Protein AF-X0X1K4-F1 (afdb_monomer_lite)

Radius of gyration: 27.08 Å; chains: 1; bounding box: 77×63×71 Å

Foldseek 3Di:
DPFDFQFKDKDKDWAAAQDWDWDDPCVGQQKIKIWHWNHTDIKIKMKTWGLDDPQPDDPPFQFLSTKIAIDIDPPPLVGTDKMKMKHFDDPVSCVVSQFDQQFKFKWFQDLVVSYTDTAPWGGDPPRGIIMGIDNDGGMMTIGGHHDDDDPDDPDDDDDDDDDDDDDDDDDDDDDDDDDDDDDDDDDDDDDPPPPWDWDKDKAWDPDDDVDPRDDTDIDIDTPIDDDDPDDDDDDDVVVVVVD

Sequence (243 aa):
LASSARDSLTESVSLVENQTVVINATETADTIVEVTSKSNLDMLISIAEYSENLKNTSPAKTPLDKYVDIMVDNTINDNITKVKVVIYYNKSEVNNANIDESTLKIYYYNETSGNWQSLNSSVNTTAGYVWAELSHFSTYGVFGEQKEDAPAESSSSSGGSFGGGGNVWTIPTKKTQEVEEEVVKEPEIAEEEKQCSYSLSVELPEKVSFVETDTVSGVIKNDGDCDLDKVSLSLHKELTDLV

Secondary structure (DSSP, 8-state):
-----SEEEEEEEEE-BT-EEEEEEHHHHSEEEEEEESS-EEEEEEEEEESS-SSS---SSEEEEEEEEEEE-TT-TTTEEEEEEEEE--HHHHHHTTB-GGG-EEEEEETTTTEEEE--EEEETTTTEEEEEESS--EEEEEEPBPPPPP------------------------------------------------EEEE--S-----TT-----EEEE-SSS--S-------HHHHTT-

Structure (mmCIF, N/CA/C/O backbone):
data_AF-X0X1K4-F1
#
_entry.id   AF-X0X1K4-F1
#
loop_
_atom_site.group_PDB
_atom_site.id
_atom_site.type_symbol
_atom_site.label_atom_id
_atom_site.label_alt_id
_atom_site.label_comp_id
_atom_site.label_asym_id
_atom_site.label_entity_id
_atom_site.label_seq_id
_atom_site.pdbx_PDB_ins_code
_atom_site.Cartn_x
_atom_site.Cartn_y
_atom_site.Cartn_z
_atom_site.occupancy
_atom_site.B_iso_or_equiv
_atom_site.auth_seq_id
_atom_site.auth_comp_id
_atom_site.auth_asym_id
_atom_site.auth_atom_id
_atom_site.pdbx_PDB_model_num
ATOM 1 N N . LEU A 1 1 ? 7.247 10.037 18.320 1.00 40.25 1 LEU A N 1
ATOM 2 C CA . LEU A 1 1 ? 7.676 8.623 18.339 1.00 40.25 1 LEU A CA 1
ATOM 3 C C . LEU A 1 1 ? 7.836 8.242 16.883 1.00 40.25 1 LEU A C 1
ATOM 5 O O . LEU A 1 1 ? 6.891 8.453 16.138 1.00 40.25 1 LEU A O 1
ATOM 9 N N . ALA A 1 2 ? 9.040 7.877 16.447 1.00 39.78 2 ALA A N 1
ATOM 10 C CA . ALA A 1 2 ? 9.246 7.459 15.066 1.00 39.78 2 ALA A CA 1
ATOM 11 C C . ALA A 1 2 ? 8.568 6.096 14.903 1.00 39.78 2 ALA A C 1
ATOM 13 O O . ALA A 1 2 ? 9.011 5.126 15.515 1.00 39.78 2 ALA A O 1
ATOM 14 N N . SER A 1 3 ? 7.454 6.060 14.178 1.00 49.50 3 SER A N 1
ATOM 15 C CA . SER A 1 3 ? 6.813 4.810 13.786 1.00 49.50 3 SER A CA 1
ATOM 16 C C . SER A 1 3 ? 7.706 4.183 12.714 1.00 49.50 3 SER A C 1
ATOM 18 O O . SER A 1 3 ? 7.970 4.799 11.681 1.00 49.50 3 SER A O 1
ATOM 20 N N . SER A 1 4 ? 8.304 3.036 13.026 1.00 59.44 4 SER A N 1
ATOM 21 C CA . SER A 1 4 ? 9.120 2.265 12.088 1.00 59.44 4 SER A CA 1
ATOM 22 C C . SER A 1 4 ? 8.233 1.276 11.344 1.00 59.44 4 SER A C 1
ATOM 24 O O . SER A 1 4 ? 7.259 0.788 11.919 1.00 59.44 4 SER A O 1
ATOM 26 N N . ALA A 1 5 ? 8.587 0.952 10.098 1.00 67.12 5 ALA A N 1
ATOM 27 C CA . ALA A 1 5 ? 7.963 -0.161 9.385 1.00 67.12 5 ALA A CA 1
ATOM 28 C C . ALA A 1 5 ? 8.016 -1.413 10.261 1.00 67.12 5 ALA A C 1
ATOM 30 O O . ALA A 1 5 ? 9.011 -1.635 10.961 1.00 67.12 5 ALA A O 1
ATOM 31 N N . ARG A 1 6 ? 6.933 -2.192 10.263 1.00 66.44 6 ARG A N 1
ATOM 32 C CA . ARG A 1 6 ? 6.900 -3.468 10.984 1.00 66.44 6 ARG A CA 1
ATOM 33 C C . ARG A 1 6 ? 7.857 -4.441 10.325 1.00 66.44 6 ARG A C 1
ATOM 35 O O . ARG A 1 6 ? 8.635 -5.081 11.026 1.00 66.44 6 ARG A O 1
ATOM 42 N N . ASP A 1 7 ? 7.818 -4.465 9.000 1.00 78.88 7 ASP A N 1
ATOM 43 C CA . ASP A 1 7 ? 8.724 -5.201 8.135 1.00 78.88 7 ASP A CA 1
ATOM 44 C C . ASP A 1 7 ? 8.622 -4.631 6.699 1.00 78.88 7 ASP A C 1
ATOM 46 O O . ASP A 1 7 ? 7.739 -3.817 6.391 1.00 78.88 7 ASP A O 1
ATOM 50 N N . SER A 1 8 ? 9.567 -4.986 5.830 1.00 88.38 8 SER A N 1
ATOM 51 C CA . SER A 1 8 ? 9.615 -4.512 4.448 1.00 88.38 8 SER A CA 1
ATOM 52 C C . SER A 1 8 ? 10.314 -5.494 3.512 1.00 88.38 8 SER A C 1
ATOM 54 O O . SER A 1 8 ? 11.350 -6.058 3.852 1.00 88.38 8 SER A O 1
ATOM 56 N N . LEU A 1 9 ? 9.799 -5.629 2.291 1.00 90.81 9 LEU A N 1
ATOM 57 C CA . LEU A 1 9 ? 10.478 -6.277 1.170 1.00 90.81 9 LEU A CA 1
ATOM 58 C C . LEU A 1 9 ? 11.136 -5.212 0.289 1.00 90.81 9 LEU A C 1
ATOM 60 O O . LEU A 1 9 ? 10.517 -4.195 -0.010 1.00 90.81 9 LEU A O 1
ATOM 64 N N . THR A 1 10 ? 12.361 -5.449 -0.176 1.00 92.50 10 THR A N 1
ATOM 65 C CA . THR A 1 10 ? 12.964 -4.678 -1.274 1.00 92.50 10 THR A CA 1
ATOM 66 C C . THR A 1 10 ? 13.647 -5.631 -2.244 1.00 92.50 10 THR A C 1
ATOM 68 O O . THR A 1 10 ? 14.478 -6.436 -1.829 1.00 92.50 10 THR A O 1
ATOM 71 N N . GLU A 1 11 ? 13.287 -5.563 -3.524 1.00 88.62 11 GLU A N 1
ATOM 72 C CA . GLU A 1 11 ? 13.734 -6.527 -4.532 1.00 88.62 11 GLU A CA 1
ATOM 73 C C . GLU A 1 11 ? 13.900 -5.874 -5.911 1.00 88.62 11 GLU A C 1
ATOM 75 O O . GLU A 1 11 ? 13.130 -4.990 -6.298 1.00 88.62 11 GLU A O 1
ATOM 80 N N . SER A 1 12 ? 14.908 -6.327 -6.661 1.00 91.31 12 SER A N 1
ATOM 81 C CA . SER A 1 12 ? 15.068 -6.000 -8.079 1.00 91.31 12 SER A CA 1
ATOM 82 C C . SER A 1 12 ? 14.252 -6.970 -8.928 1.00 91.31 12 SER A C 1
ATOM 84 O O . SER A 1 12 ? 14.467 -8.179 -8.877 1.00 91.31 12 SER A O 1
ATOM 86 N N . VAL A 1 13 ? 13.350 -6.439 -9.746 1.00 91.94 13 VAL A N 1
ATOM 87 C CA . VAL A 1 13 ? 12.381 -7.210 -10.524 1.00 91.94 13 VAL A CA 1
ATOM 88 C C . VAL A 1 13 ? 12.551 -6.916 -12.008 1.00 91.94 13 VAL A C 1
ATOM 90 O O . VAL A 1 13 ? 12.425 -5.773 -12.443 1.00 91.94 13 VAL A O 1
ATOM 93 N N . SER A 1 14 ? 12.780 -7.962 -12.799 1.00 92.50 14 SER A N 1
ATOM 94 C CA . SER A 1 14 ? 12.798 -7.872 -14.260 1.00 92.50 14 SER A CA 1
ATOM 95 C C . SER A 1 14 ? 11.388 -8.022 -14.820 1.00 92.50 14 SER A C 1
ATOM 97 O O . SER A 1 14 ? 10.784 -9.095 -14.752 1.00 92.50 14 SER A O 1
ATOM 99 N N . LEU A 1 15 ? 10.860 -6.951 -15.406 1.00 92.38 15 LEU A N 1
ATOM 100 C CA . LEU A 1 15 ? 9.588 -6.965 -16.113 1.00 92.38 15 LEU A CA 1
ATOM 101 C C . LEU A 1 15 ? 9.797 -7.344 -17.576 1.00 92.38 15 LEU A C 1
ATOM 103 O O . LEU A 1 15 ? 10.687 -6.833 -18.260 1.00 92.38 15 LEU A O 1
ATOM 107 N N . VAL A 1 16 ? 8.914 -8.206 -18.070 1.00 93.69 16 VAL A N 1
ATOM 108 C CA . VAL A 1 16 ? 8.835 -8.566 -19.484 1.00 93.69 16 VAL A CA 1
ATOM 109 C C . VAL A 1 16 ? 7.584 -7.931 -20.078 1.00 93.69 16 VAL A C 1
ATOM 111 O O . VAL A 1 16 ? 6.507 -7.982 -19.484 1.00 93.69 16 VAL A O 1
ATOM 114 N N . GLU A 1 17 ? 7.728 -7.344 -21.262 1.00 94.56 17 GLU A N 1
ATOM 115 C CA . GLU A 1 17 ? 6.660 -6.670 -21.991 1.00 94.56 17 GLU A CA 1
ATOM 116 C C . GLU A 1 17 ? 5.383 -7.523 -22.053 1.00 94.56 17 GLU A C 1
ATOM 118 O O . GLU A 1 17 ? 5.402 -8.686 -22.467 1.00 94.56 17 GLU A O 1
ATOM 123 N N . ASN A 1 18 ? 4.258 -6.909 -21.676 1.00 93.56 18 ASN A N 1
ATOM 124 C CA . ASN A 1 18 ? 2.920 -7.500 -21.660 1.00 93.56 18 ASN A CA 1
ATOM 125 C C . ASN A 1 18 ? 2.788 -8.775 -20.806 1.00 93.56 18 ASN A C 1
ATOM 127 O O . ASN A 1 18 ? 1.800 -9.501 -20.943 1.00 93.56 18 ASN A O 1
ATOM 131 N N . GLN A 1 19 ? 3.744 -9.046 -19.913 1.00 95.00 19 GLN A N 1
ATOM 132 C CA . GLN A 1 19 ? 3.642 -10.103 -18.912 1.00 95.00 19 GLN A CA 1
ATOM 133 C C . GLN A 1 19 ? 3.370 -9.509 -17.536 1.00 95.00 19 GLN A C 1
ATOM 135 O O . GLN A 1 19 ? 3.897 -8.458 -17.172 1.00 95.00 19 GLN A O 1
ATOM 140 N N . THR A 1 20 ? 2.530 -10.200 -16.770 1.00 96.25 20 THR A N 1
ATOM 141 C CA . THR A 1 20 ? 2.281 -9.862 -15.372 1.00 96.25 20 THR A CA 1
ATOM 142 C C . THR A 1 20 ? 3.315 -10.557 -14.501 1.00 96.25 20 THR A C 1
ATOM 144 O O . THR A 1 20 ? 3.409 -11.785 -14.506 1.00 96.25 20 THR A O 1
ATOM 147 N N . VAL A 1 21 ? 4.064 -9.768 -13.741 1.00 96.38 21 VAL A N 1
ATOM 148 C CA . VAL A 1 21 ? 4.979 -10.246 -12.705 1.00 96.38 21 VAL A CA 1
ATOM 149 C C . VAL A 1 21 ? 4.305 -10.089 -11.347 1.00 96.38 21 VAL A C 1
ATOM 151 O O . VAL A 1 21 ? 3.645 -9.082 -11.088 1.00 96.38 21 VAL A O 1
ATOM 154 N N . VAL A 1 22 ? 4.451 -11.103 -10.495 1.00 97.81 22 VAL A N 1
ATOM 155 C CA . VAL A 1 22 ? 3.904 -11.128 -9.136 1.00 97.81 22 VAL A CA 1
ATOM 156 C C . VAL A 1 22 ? 5.044 -10.898 -8.154 1.00 97.81 22 VAL A C 1
ATOM 158 O O . VAL A 1 22 ? 5.928 -11.743 -8.040 1.00 97.81 22 VAL A O 1
ATOM 161 N N . ILE A 1 23 ? 4.998 -9.781 -7.435 1.00 96.94 23 ILE A N 1
ATOM 162 C CA . ILE A 1 23 ? 5.854 -9.514 -6.282 1.00 96.94 23 ILE A CA 1
ATOM 163 C C . ILE A 1 23 ? 5.095 -9.956 -5.036 1.00 96.94 23 ILE A C 1
ATOM 165 O O . ILE A 1 23 ? 4.042 -9.400 -4.708 1.00 96.94 23 ILE A O 1
ATOM 169 N N . ASN A 1 24 ? 5.606 -10.987 -4.367 1.00 97.44 24 ASN A N 1
ATOM 170 C CA . ASN A 1 24 ? 4.974 -11.555 -3.187 1.00 97.44 24 ASN A CA 1
ATOM 171 C C . ASN A 1 24 ? 5.659 -11.057 -1.906 1.00 97.44 24 ASN A C 1
ATOM 173 O O . ASN A 1 24 ? 6.729 -11.541 -1.551 1.00 97.44 24 ASN A O 1
ATOM 177 N N . ALA A 1 25 ? 5.009 -10.129 -1.206 1.00 96.25 25 ALA A N 1
ATOM 178 C CA . ALA A 1 25 ? 5.430 -9.600 0.087 1.00 96.25 25 ALA A CA 1
ATOM 179 C C . ALA A 1 25 ? 4.485 -10.057 1.216 1.00 96.25 25 ALA A C 1
ATOM 181 O O . ALA A 1 25 ? 4.268 -9.322 2.175 1.00 96.25 25 ALA A O 1
ATOM 182 N N . THR A 1 26 ? 3.866 -11.242 1.118 1.00 95.75 26 THR A N 1
ATOM 183 C CA . THR A 1 26 ? 2.922 -11.708 2.152 1.00 95.75 26 THR A CA 1
ATOM 184 C C . THR A 1 26 ? 3.585 -11.979 3.493 1.00 95.75 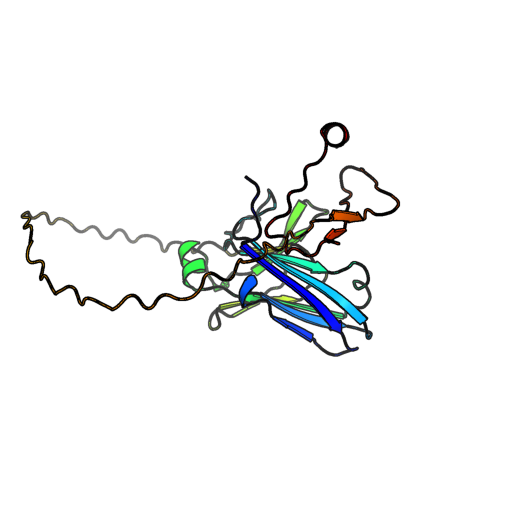26 THR A C 1
ATOM 186 O O . THR A 1 26 ? 2.941 -11.801 4.514 1.00 95.75 26 THR A O 1
ATOM 189 N N . GLU A 1 27 ? 4.854 -12.389 3.504 1.00 92.06 27 GLU A N 1
ATOM 190 C CA . GLU A 1 27 ? 5.576 -12.693 4.748 1.00 92.06 27 GLU A CA 1
ATOM 191 C C . GLU A 1 27 ? 5.994 -11.428 5.517 1.00 92.06 27 GLU A C 1
ATOM 193 O O . GLU A 1 27 ? 6.134 -11.484 6.733 1.00 92.06 27 GLU A O 1
ATOM 198 N N . THR A 1 28 ? 6.180 -10.298 4.822 1.00 89.19 28 THR A N 1
ATOM 199 C CA . THR A 1 28 ? 6.682 -9.045 5.414 1.00 89.19 28 THR A CA 1
ATOM 200 C C . THR A 1 28 ? 5.617 -7.948 5.488 1.00 89.19 28 THR A C 1
ATOM 202 O O . THR A 1 28 ? 5.625 -7.130 6.394 1.00 89.19 28 THR A O 1
ATOM 205 N N . ALA A 1 29 ? 4.675 -7.894 4.549 1.00 93.50 29 ALA A N 1
ATOM 206 C CA . ALA A 1 29 ? 3.742 -6.774 4.429 1.00 93.5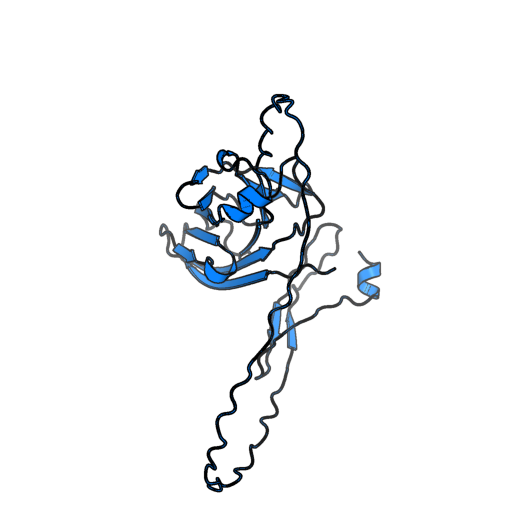0 29 ALA A CA 1
ATOM 207 C C . ALA A 1 29 ? 2.286 -7.195 4.198 1.00 93.50 29 ALA A C 1
ATOM 209 O O . ALA A 1 29 ? 1.472 -6.360 3.798 1.00 93.50 29 ALA A O 1
ATOM 210 N N . ASP A 1 30 ? 1.950 -8.482 4.368 1.00 96.06 30 ASP A N 1
ATOM 211 C CA . ASP A 1 30 ? 0.624 -9.038 4.061 1.00 96.06 30 ASP A CA 1
ATOM 212 C C . ASP A 1 30 ? 0.126 -8.638 2.654 1.00 96.06 30 ASP A C 1
ATOM 214 O O . ASP A 1 30 ? -1.070 -8.460 2.425 1.00 96.06 30 ASP A O 1
ATOM 218 N N . THR A 1 31 ? 1.040 -8.438 1.697 1.00 97.69 31 THR A N 1
ATOM 219 C CA . THR A 1 31 ? 0.723 -7.770 0.428 1.00 97.69 31 THR A CA 1
ATOM 220 C C . THR A 1 31 ? 1.263 -8.527 -0.777 1.00 97.69 31 THR A C 1
ATOM 222 O O . THR A 1 31 ? 2.385 -9.024 -0.777 1.00 97.69 31 THR A O 1
ATOM 225 N N . ILE A 1 32 ? 0.475 -8.568 -1.851 1.00 98.19 32 ILE A N 1
ATOM 226 C CA . ILE A 1 32 ? 0.929 -8.953 -3.191 1.00 98.19 32 ILE A CA 1
ATOM 227 C C . ILE A 1 32 ? 0.760 -7.759 -4.124 1.00 98.19 32 ILE A C 1
ATOM 229 O O . ILE A 1 32 ? -0.284 -7.099 -4.121 1.00 98.19 32 ILE A O 1
ATOM 233 N N . VAL A 1 33 ? 1.766 -7.519 -4.962 1.00 97.75 33 VAL A N 1
ATOM 234 C CA . VAL A 1 33 ? 1.705 -6.534 -6.044 1.00 97.75 33 VAL A CA 1
ATOM 235 C C . VAL A 1 33 ? 1.877 -7.255 -7.376 1.00 97.75 33 VAL A C 1
ATOM 237 O O . VAL A 1 33 ? 2.864 -7.946 -7.606 1.00 97.75 33 VAL A O 1
ATOM 240 N N . GLU A 1 34 ? 0.907 -7.100 -8.268 1.00 97.50 34 GLU A N 1
ATOM 241 C CA . GLU A 1 34 ? 0.959 -7.600 -9.640 1.00 97.50 34 GLU A CA 1
ATOM 242 C C . GLU A 1 34 ? 1.246 -6.422 -10.576 1.00 97.50 34 GLU A C 1
ATOM 244 O O . GLU A 1 34 ? 0.474 -5.462 -10.615 1.00 97.50 34 GLU A O 1
ATOM 249 N N . VAL A 1 35 ? 2.335 -6.486 -11.344 1.00 95.25 35 VAL A N 1
ATOM 250 C CA . VAL A 1 35 ? 2.760 -5.411 -12.256 1.00 95.25 35 VAL A CA 1
ATOM 251 C C . VAL A 1 35 ? 2.812 -5.936 -13.683 1.00 95.25 35 VAL A C 1
ATOM 253 O O . VAL A 1 35 ? 3.334 -7.015 -13.938 1.00 95.25 35 VAL A O 1
ATOM 256 N N . THR A 1 36 ? 2.273 -5.172 -14.633 1.00 94.56 36 THR A N 1
ATOM 257 C CA . THR A 1 36 ? 2.382 -5.457 -16.073 1.00 94.56 36 THR A CA 1
ATOM 258 C C . THR A 1 36 ? 2.985 -4.255 -16.793 1.00 94.56 36 THR A C 1
ATOM 260 O O . THR A 1 36 ? 2.462 -3.142 -16.675 1.00 94.56 36 THR A O 1
ATOM 263 N N . SER A 1 37 ? 4.044 -4.456 -17.580 1.00 92.81 37 SER A N 1
ATOM 264 C CA . SER A 1 37 ? 4.740 -3.389 -18.319 1.00 92.81 37 SER A CA 1
ATOM 265 C C . SER A 1 37 ? 4.434 -3.378 -19.823 1.00 92.81 37 SER A C 1
ATOM 267 O O . SER A 1 37 ? 3.977 -4.362 -20.401 1.00 92.81 37 SER A O 1
ATOM 269 N N . LYS A 1 38 ? 4.707 -2.236 -20.464 1.00 92.12 38 LYS A N 1
ATOM 270 C CA . LYS A 1 38 ? 4.665 -1.999 -21.920 1.00 92.12 38 LYS A CA 1
ATOM 271 C C . LYS A 1 38 ? 5.962 -2.399 -22.622 1.00 92.12 38 LYS A C 1
ATOM 273 O O . LYS A 1 38 ? 6.008 -2.405 -23.843 1.00 92.12 38 LYS A O 1
ATOM 278 N N . SER A 1 39 ? 7.030 -2.624 -21.867 1.00 90.75 39 SER A N 1
ATOM 279 C CA . SER A 1 39 ? 8.386 -2.836 -22.369 1.00 90.75 39 SER A CA 1
ATOM 280 C C . SER A 1 39 ? 9.185 -3.668 -21.366 1.00 90.75 39 SER A C 1
ATOM 282 O O . SER A 1 39 ? 8.800 -3.794 -20.199 1.00 90.75 39 SER A O 1
ATOM 284 N N . ASN A 1 40 ? 10.289 -4.254 -21.825 1.00 91.88 40 ASN A N 1
ATOM 285 C CA . ASN A 1 40 ? 11.224 -4.944 -20.942 1.00 91.88 40 ASN A CA 1
ATOM 286 C C . ASN A 1 40 ? 12.031 -3.912 -20.152 1.00 91.88 40 ASN A C 1
ATOM 288 O O . ASN A 1 40 ? 12.647 -3.033 -20.760 1.00 91.88 40 ASN A O 1
ATOM 292 N N . LEU A 1 41 ? 12.042 -4.028 -18.829 1.00 90.44 41 LEU A N 1
ATOM 293 C CA . LEU A 1 41 ? 12.810 -3.156 -17.945 1.00 90.44 41 LEU A CA 1
ATOM 294 C C . LEU A 1 41 ? 13.047 -3.841 -16.603 1.00 90.44 41 LEU A C 1
ATOM 296 O O . LEU A 1 41 ? 12.246 -4.674 -16.188 1.00 90.44 41 LEU A O 1
ATOM 300 N N . ASP A 1 42 ? 14.112 -3.446 -15.924 1.00 90.06 42 ASP A N 1
ATOM 301 C CA . ASP A 1 42 ? 14.345 -3.815 -14.533 1.00 90.06 42 ASP A CA 1
ATOM 302 C C . ASP A 1 42 ? 13.873 -2.670 -13.638 1.00 90.06 42 ASP A C 1
ATOM 304 O O . ASP A 1 42 ? 14.092 -1.503 -13.963 1.00 90.06 42 ASP A O 1
ATOM 308 N N . MET A 1 43 ? 13.215 -3.007 -12.532 1.00 87.88 43 MET A N 1
ATOM 309 C CA . MET A 1 43 ? 12.765 -2.050 -11.523 1.00 87.88 43 MET A CA 1
ATOM 310 C C . MET A 1 43 ? 13.239 -2.469 -10.139 1.00 87.88 43 MET A C 1
ATOM 312 O O . MET A 1 43 ? 13.353 -3.660 -9.854 1.00 87.88 43 MET A O 1
ATOM 316 N N . LEU A 1 44 ? 13.460 -1.497 -9.263 1.00 89.75 44 LEU A N 1
ATOM 317 C CA . LEU A 1 44 ? 13.637 -1.739 -7.836 1.00 89.75 44 LEU A CA 1
ATOM 318 C C . LEU A 1 44 ? 12.335 -1.370 -7.129 1.00 89.75 44 LEU A C 1
ATOM 320 O O . LEU A 1 44 ? 11.899 -0.221 -7.197 1.00 89.75 44 LEU A O 1
ATOM 324 N N . ILE A 1 45 ? 11.714 -2.339 -6.458 1.00 91.88 45 ILE A N 1
ATOM 325 C CA . ILE A 1 45 ? 10.478 -2.136 -5.698 1.00 91.88 45 ILE A CA 1
ATOM 326 C C . ILE A 1 45 ? 10.734 -2.316 -4.208 1.00 91.88 45 ILE A C 1
ATOM 328 O O . ILE A 1 45 ? 11.444 -3.234 -3.803 1.00 91.88 45 ILE A O 1
ATOM 332 N N . SER A 1 46 ? 10.125 -1.452 -3.400 1.00 93.94 46 SER A N 1
ATOM 333 C CA . SER A 1 46 ? 10.070 -1.564 -1.947 1.00 93.94 46 SER A CA 1
ATOM 334 C C . SER A 1 46 ? 8.613 -1.587 -1.489 1.00 93.94 46 SER A C 1
ATOM 336 O O . SER A 1 46 ? 7.805 -0.781 -1.953 1.00 93.94 46 SER A O 1
ATOM 338 N N . ILE A 1 47 ? 8.270 -2.532 -0.617 1.00 95.19 47 ILE A N 1
ATOM 339 C CA . ILE A 1 47 ? 6.935 -2.704 -0.036 1.00 95.19 47 ILE A CA 1
ATOM 340 C C . ILE A 1 47 ? 7.105 -2.785 1.478 1.00 95.19 47 ILE A C 1
ATOM 342 O O . ILE A 1 47 ? 7.748 -3.714 1.962 1.00 95.19 47 ILE A O 1
ATOM 346 N N . ALA A 1 48 ? 6.531 -1.842 2.220 1.00 93.56 48 ALA A N 1
ATOM 347 C CA . ALA A 1 48 ? 6.640 -1.774 3.677 1.00 93.56 48 ALA A CA 1
ATOM 348 C C . ALA A 1 48 ? 5.261 -1.682 4.338 1.00 93.56 48 ALA A C 1
ATOM 350 O O . ALA A 1 48 ? 4.416 -0.919 3.874 1.00 93.56 48 ALA A O 1
ATOM 351 N N . GLU A 1 49 ? 5.038 -2.422 5.427 1.00 92.62 49 GLU A N 1
ATOM 352 C CA . GLU A 1 49 ? 3.789 -2.375 6.204 1.00 92.62 49 GLU A CA 1
ATOM 353 C C . GLU A 1 49 ? 3.967 -1.629 7.530 1.00 92.62 49 GLU A C 1
ATOM 355 O O . GLU A 1 49 ? 5.005 -1.693 8.196 1.00 92.62 49 GLU A O 1
ATOM 360 N N . TYR A 1 50 ? 2.917 -0.911 7.920 1.00 91.19 50 TYR A N 1
ATOM 361 C CA . TYR A 1 50 ? 2.823 -0.160 9.161 1.00 91.19 50 TYR A CA 1
ATOM 362 C C . TYR A 1 50 ? 1.466 -0.434 9.812 1.00 91.19 50 TYR A C 1
ATOM 364 O O . TYR A 1 50 ? 0.429 -0.408 9.145 1.00 91.19 50 TYR A O 1
ATOM 372 N N . SER A 1 51 ? 1.466 -0.619 11.134 1.00 87.94 51 SER A N 1
ATOM 373 C CA . SER A 1 51 ? 0.234 -0.721 11.936 1.00 87.94 51 SER A CA 1
ATOM 374 C C . SER A 1 51 ? -0.328 0.633 12.357 1.00 87.94 51 SER A C 1
ATOM 376 O O . SER A 1 51 ? -1.324 0.709 13.065 1.00 87.94 51 SER A O 1
ATOM 378 N N . GLU A 1 52 ? 0.352 1.718 12.002 1.00 88.50 52 GLU A N 1
ATOM 379 C CA . GLU A 1 52 ? -0.036 3.068 12.373 1.00 88.50 52 GLU A CA 1
ATOM 380 C C . GLU A 1 52 ? -0.085 3.941 11.132 1.00 88.50 52 GLU A C 1
ATOM 382 O O . GLU A 1 52 ? 0.721 3.809 10.207 1.00 88.50 52 GLU A O 1
ATOM 387 N N . ASN A 1 53 ? -1.023 4.880 11.140 1.00 87.00 53 ASN A N 1
ATOM 388 C CA . ASN A 1 53 ? -1.103 5.872 10.094 1.00 87.00 53 ASN A CA 1
ATOM 389 C C . ASN A 1 53 ? 0.063 6.856 10.228 1.00 87.00 53 ASN A C 1
ATOM 391 O O . ASN A 1 53 ? 0.049 7.737 11.088 1.00 87.00 53 ASN A O 1
ATOM 395 N N . LEU A 1 54 ? 1.055 6.736 9.348 1.00 84.25 54 LEU A N 1
ATOM 396 C CA . LEU A 1 54 ? 2.168 7.686 9.279 1.00 84.25 54 LEU A CA 1
ATOM 397 C C . LEU A 1 54 ? 1.732 9.083 8.828 1.00 84.25 54 LEU A C 1
ATOM 399 O O . LEU A 1 54 ? 2.477 10.054 8.968 1.00 84.25 54 LEU A O 1
ATOM 403 N N . LYS A 1 55 ? 0.541 9.186 8.238 1.00 86.44 55 LYS A N 1
ATOM 404 C CA . LYS A 1 55 ? -0.024 10.439 7.766 1.00 86.44 55 LYS A CA 1
ATOM 405 C C . LYS A 1 55 ? -0.935 10.987 8.859 1.00 86.44 55 LYS A C 1
ATOM 407 O O . LYS A 1 55 ? -1.814 10.303 9.373 1.00 86.44 55 LYS A O 1
ATOM 412 N N . ASN A 1 56 ? -0.777 12.266 9.189 1.00 77.44 56 ASN A N 1
ATOM 413 C CA . ASN A 1 56 ? -1.548 12.927 10.252 1.00 77.44 56 ASN A CA 1
ATOM 414 C C . ASN A 1 56 ? -3.020 13.203 9.877 1.00 77.44 56 ASN A C 1
ATOM 416 O O . ASN A 1 56 ? -3.676 14.042 10.493 1.00 77.44 56 ASN A O 1
ATOM 420 N N . THR A 1 57 ? -3.547 12.533 8.852 1.00 83.56 57 THR A N 1
ATOM 421 C CA . THR A 1 57 ? -4.931 12.655 8.398 1.00 83.56 57 THR A CA 1
ATOM 422 C C . THR A 1 57 ? -5.533 11.270 8.216 1.00 83.56 57 THR A C 1
ATOM 424 O O . THR A 1 57 ? -4.844 10.321 7.850 1.00 83.56 57 THR A O 1
ATOM 427 N N . SER A 1 58 ? -6.830 11.141 8.485 1.00 84.38 58 SER A N 1
ATOM 428 C CA . SER A 1 58 ? -7.595 9.904 8.312 1.00 84.38 58 SER A CA 1
ATOM 429 C C . SER A 1 58 ? -8.908 10.238 7.607 1.00 84.38 58 SER A C 1
ATOM 431 O O . SER A 1 58 ? -9.490 11.290 7.895 1.00 84.38 58 SER A O 1
ATOM 433 N N . PRO A 1 59 ? -9.408 9.384 6.698 1.00 86.06 59 PRO A N 1
ATOM 434 C CA . PRO A 1 59 ? -10.759 9.537 6.180 1.00 86.06 59 PRO A CA 1
ATOM 435 C C . PRO A 1 59 ? -11.782 9.391 7.318 1.00 86.06 59 PRO A C 1
ATOM 437 O O . PRO A 1 59 ? -11.485 8.833 8.375 1.00 86.06 59 PRO A O 1
ATOM 440 N N . ALA A 1 60 ? -13.015 9.852 7.085 1.00 89.44 60 ALA A N 1
ATOM 441 C CA . ALA A 1 60 ? -14.159 9.632 7.978 1.00 89.44 60 ALA A CA 1
ATOM 442 C C . ALA A 1 60 ? -14.666 8.174 7.892 1.00 89.44 60 ALA A C 1
ATOM 444 O O . ALA A 1 60 ? -15.816 7.914 7.526 1.00 89.44 60 ALA A O 1
ATOM 445 N N . LYS A 1 61 ? -13.753 7.232 8.139 1.00 93.56 61 LYS A N 1
ATOM 446 C CA . LYS A 1 61 ? -13.907 5.777 8.106 1.00 93.56 61 LYS A CA 1
ATOM 447 C C . LYS A 1 61 ? -13.046 5.170 9.204 1.00 93.56 61 LYS A C 1
ATOM 449 O O . LYS A 1 61 ? -12.077 5.786 9.645 1.00 93.56 61 LYS A O 1
ATOM 454 N N . THR A 1 62 ? -13.393 3.963 9.617 1.00 95.19 62 THR A N 1
ATOM 455 C CA . THR A 1 62 ? -12.655 3.234 10.642 1.00 95.19 62 THR A CA 1
ATOM 456 C C . THR A 1 62 ? -11.438 2.561 9.999 1.00 95.19 62 THR A C 1
ATOM 458 O O . THR A 1 62 ? -11.613 1.827 9.018 1.00 95.19 62 THR A O 1
ATOM 461 N N . PRO A 1 63 ? -10.209 2.824 10.480 1.00 95.50 63 PRO A N 1
ATOM 462 C CA . PRO A 1 63 ? -9.009 2.174 9.966 1.00 95.50 63 PRO A CA 1
ATOM 463 C C . PRO A 1 63 ? -8.952 0.711 10.411 1.00 95.50 63 PRO A C 1
ATOM 465 O O . PRO A 1 63 ? -9.321 0.384 11.536 1.00 95.50 63 PRO A O 1
ATOM 468 N N . LEU A 1 64 ? -8.461 -0.162 9.530 1.00 95.75 64 LEU A N 1
ATOM 469 C CA . LEU A 1 64 ? -8.110 -1.545 9.877 1.00 95.75 64 LEU A CA 1
ATOM 470 C C . LEU A 1 64 ? -6.695 -1.645 10.484 1.00 95.75 64 LEU A C 1
ATOM 472 O O . LEU A 1 64 ? -6.225 -2.743 10.757 1.00 95.75 64 LEU A O 1
ATOM 476 N N . ASP A 1 65 ? -6.008 -0.511 10.649 1.00 94.00 65 ASP A N 1
ATOM 477 C CA . ASP A 1 65 ? -4.611 -0.428 11.087 1.00 94.00 65 ASP A CA 1
ATOM 478 C C . ASP A 1 65 ? -3.652 -1.242 10.199 1.00 94.00 65 ASP A C 1
ATOM 480 O O . ASP A 1 65 ? -2.677 -1.821 10.667 1.00 94.00 65 ASP A O 1
ATOM 484 N N . LYS A 1 66 ? -3.937 -1.267 8.888 1.00 93.75 66 LYS A N 1
ATOM 485 C CA . LYS A 1 66 ? -3.037 -1.774 7.846 1.00 93.75 66 LYS A CA 1
ATOM 486 C C . LYS A 1 66 ? -2.722 -0.676 6.847 1.00 93.75 66 LYS A C 1
ATOM 488 O O . LYS A 1 66 ? -3.599 -0.255 6.083 1.00 93.75 66 LYS A O 1
ATOM 493 N N . TYR A 1 67 ? -1.465 -0.255 6.848 1.00 95.19 67 TYR A N 1
ATOM 494 C CA . TYR A 1 67 ? -0.921 0.733 5.930 1.00 95.19 67 TYR A CA 1
ATOM 495 C C . TYR A 1 67 ? 0.253 0.123 5.181 1.00 95.19 67 TYR A C 1
ATOM 497 O O . TYR A 1 67 ? 1.116 -0.491 5.796 1.00 95.19 67 TYR A O 1
ATOM 505 N N . VAL A 1 68 ? 0.282 0.285 3.863 1.00 95.88 68 VAL A N 1
ATOM 506 C CA . VAL A 1 68 ? 1.305 -0.306 2.999 1.00 95.88 68 VAL A CA 1
ATOM 507 C C . VAL A 1 68 ? 1.896 0.785 2.133 1.00 95.88 68 VAL A C 1
ATOM 509 O O . VAL A 1 68 ? 1.174 1.415 1.366 1.00 95.88 68 VAL A O 1
ATOM 512 N N . ASP A 1 69 ? 3.195 1.007 2.239 1.00 94.81 69 ASP A N 1
ATOM 513 C CA . ASP A 1 69 ? 3.913 1.916 1.362 1.00 94.81 69 ASP A CA 1
ATOM 514 C C . ASP A 1 69 ? 4.552 1.128 0.227 1.00 94.81 69 ASP A C 1
ATOM 516 O O . ASP A 1 69 ? 5.267 0.154 0.466 1.00 94.81 69 ASP A O 1
ATOM 520 N N . ILE A 1 70 ? 4.245 1.518 -1.009 1.00 94.25 70 ILE A N 1
ATOM 521 C CA . ILE A 1 70 ? 4.805 0.892 -2.203 1.00 94.25 70 ILE A CA 1
ATOM 522 C C . ILE A 1 70 ? 5.615 1.954 -2.923 1.00 94.25 70 ILE A C 1
ATOM 524 O O . ILE A 1 70 ? 5.062 2.919 -3.452 1.00 94.25 70 ILE A O 1
ATOM 528 N N . MET A 1 71 ? 6.925 1.754 -2.963 1.00 91.00 71 MET A N 1
ATOM 529 C CA . MET A 1 71 ? 7.858 2.628 -3.654 1.00 91.00 71 MET A CA 1
ATOM 530 C C . MET A 1 71 ? 8.512 1.888 -4.808 1.00 91.00 71 MET A C 1
ATOM 532 O O . MET A 1 71 ? 8.850 0.711 -4.707 1.00 91.00 71 MET A O 1
ATOM 536 N N . VAL A 1 72 ? 8.716 2.606 -5.902 1.00 89.44 72 VAL A N 1
ATOM 537 C CA . VAL A 1 72 ? 9.440 2.113 -7.069 1.00 89.44 72 VAL A CA 1
ATOM 538 C C . VAL A 1 72 ? 10.433 3.165 -7.520 1.00 89.44 72 VAL A C 1
ATOM 540 O O . VAL A 1 72 ? 10.217 4.360 -7.297 1.00 89.44 72 VAL A O 1
ATOM 543 N N . ASP A 1 73 ? 11.507 2.743 -8.174 1.00 83.06 73 ASP A N 1
ATOM 544 C CA . ASP A 1 73 ? 12.432 3.686 -8.779 1.00 83.06 73 ASP A CA 1
ATOM 545 C C . ASP A 1 73 ? 11.752 4.486 -9.910 1.00 83.06 73 ASP A C 1
ATOM 547 O O . ASP A 1 73 ? 10.908 4.002 -10.664 1.00 83.06 73 ASP A O 1
ATOM 551 N N . ASN A 1 74 ? 12.104 5.765 -10.017 1.00 66.81 74 ASN A N 1
ATOM 552 C CA . ASN A 1 74 ? 11.364 6.790 -10.762 1.00 66.81 74 ASN A CA 1
ATOM 553 C C . ASN A 1 74 ? 11.332 6.546 -12.286 1.00 66.81 74 ASN A C 1
ATOM 555 O O . ASN A 1 74 ? 10.690 7.297 -13.023 1.00 66.81 74 ASN A O 1
ATOM 559 N N . THR A 1 75 ? 12.058 5.541 -12.779 1.00 63.47 75 THR A N 1
ATOM 560 C CA . THR A 1 75 ? 12.305 5.311 -14.205 1.00 63.47 75 THR A CA 1
ATOM 561 C C . THR A 1 75 ? 11.139 4.633 -14.937 1.00 63.47 75 THR A C 1
ATOM 563 O O . THR A 1 75 ? 11.169 4.511 -16.165 1.00 63.47 75 THR A O 1
ATOM 566 N N . ILE A 1 76 ? 10.080 4.228 -14.223 1.00 69.19 76 ILE A N 1
ATOM 567 C CA . ILE A 1 76 ? 9.113 3.249 -14.749 1.00 69.19 76 ILE A CA 1
ATOM 568 C C . ILE A 1 76 ? 7.666 3.737 -14.899 1.00 69.19 76 ILE A C 1
ATOM 570 O O . ILE A 1 76 ? 6.863 3.028 -15.509 1.00 69.19 76 ILE A O 1
ATOM 574 N N . ASN A 1 77 ? 7.318 4.935 -14.413 1.00 67.75 77 ASN A N 1
ATOM 575 C CA . ASN A 1 77 ? 5.918 5.395 -14.355 1.00 67.75 77 ASN A CA 1
ATOM 576 C C . ASN A 1 77 ? 5.209 5.403 -15.726 1.00 67.75 77 ASN A C 1
ATOM 578 O O . ASN A 1 77 ? 4.025 5.082 -15.805 1.00 67.75 77 ASN A O 1
ATOM 582 N N . ASP A 1 78 ? 5.929 5.666 -16.821 1.00 78.25 78 ASP A N 1
ATOM 583 C CA . ASP A 1 78 ? 5.347 5.660 -18.173 1.00 78.25 78 ASP A CA 1
ATOM 584 C C . ASP A 1 78 ? 5.319 4.268 -18.832 1.00 78.25 78 ASP A C 1
ATOM 586 O O . ASP A 1 78 ? 4.533 4.019 -19.760 1.00 78.25 78 ASP A O 1
ATOM 590 N N . ASN A 1 79 ? 6.147 3.340 -18.345 1.00 84.31 79 ASN A N 1
ATOM 591 C CA . ASN A 1 79 ? 6.294 1.992 -18.894 1.00 84.31 79 ASN A CA 1
ATOM 592 C C . ASN A 1 79 ? 5.333 0.979 -18.270 1.00 84.31 79 ASN A C 1
ATOM 594 O O . ASN A 1 79 ? 5.186 -0.121 -18.797 1.00 84.31 79 ASN A O 1
ATOM 598 N N . ILE A 1 80 ? 4.644 1.323 -17.187 1.00 89.06 80 ILE A N 1
ATOM 599 C CA . ILE A 1 80 ? 3.680 0.431 -16.544 1.00 89.06 80 ILE A CA 1
ATOM 600 C C . ILE A 1 80 ? 2.305 0.566 -17.213 1.00 89.06 80 ILE A C 1
ATOM 602 O O . ILE A 1 80 ? 1.853 1.655 -17.574 1.00 89.06 80 ILE A O 1
ATOM 606 N N . THR A 1 81 ? 1.644 -0.570 -17.449 1.00 90.62 81 THR A N 1
ATOM 607 C CA . THR A 1 81 ? 0.276 -0.625 -17.999 1.00 90.62 81 THR A CA 1
ATOM 608 C C . THR A 1 81 ? -0.772 -0.790 -16.918 1.00 90.62 81 THR A C 1
ATOM 610 O O . THR A 1 81 ? -1.818 -0.147 -16.976 1.00 90.62 81 THR A O 1
ATOM 613 N N . LYS A 1 82 ? -0.516 -1.702 -15.981 1.00 93.56 82 LYS A N 1
ATOM 614 C CA . LYS A 1 82 ? -1.452 -2.122 -14.950 1.00 93.56 82 LYS A CA 1
ATOM 615 C C . LYS A 1 82 ? -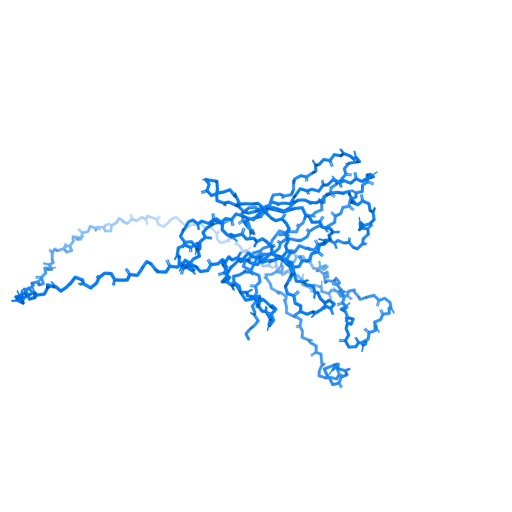0.676 -2.492 -13.708 1.00 93.56 82 LYS A C 1
ATOM 617 O O . LYS A 1 82 ? 0.338 -3.186 -13.791 1.00 93.56 82 LYS A O 1
ATOM 622 N N . VAL A 1 83 ? -1.214 -2.065 -12.580 1.00 95.75 83 VAL A N 1
ATOM 623 C CA . VAL A 1 83 ? -0.771 -2.489 -11.264 1.00 95.75 83 VAL A CA 1
ATOM 624 C C . VAL A 1 83 ? -2.005 -2.913 -10.498 1.00 95.75 83 VAL A C 1
ATOM 626 O O . VAL A 1 83 ? -3.023 -2.221 -10.529 1.00 95.75 83 VAL A O 1
ATOM 629 N N . LYS A 1 84 ? -1.923 -4.044 -9.814 1.00 97.94 84 LYS A N 1
ATOM 630 C CA . LYS A 1 84 ? -2.943 -4.493 -8.875 1.00 97.94 84 LYS A CA 1
ATOM 631 C C . LYS A 1 84 ? -2.274 -4.776 -7.545 1.00 97.94 84 LYS A C 1
ATOM 633 O O . LYS A 1 84 ? -1.255 -5.454 -7.497 1.00 97.94 84 LYS A O 1
ATOM 638 N N . VAL A 1 85 ? -2.868 -4.261 -6.479 1.00 98.44 85 VAL A N 1
ATOM 639 C CA . VAL A 1 85 ? -2.446 -4.545 -5.109 1.00 98.44 85 VAL A CA 1
ATOM 640 C C . VAL A 1 85 ? -3.486 -5.428 -4.441 1.00 98.44 85 VAL A C 1
ATOM 642 O O . VAL A 1 85 ? -4.689 -5.236 -4.635 1.00 98.44 85 VAL A O 1
ATOM 645 N N . VAL A 1 86 ? -3.018 -6.398 -3.666 1.00 98.62 86 VAL A N 1
ATOM 646 C CA . VAL A 1 86 ? -3.824 -7.261 -2.805 1.00 98.62 86 VAL A CA 1
ATOM 647 C C . VAL A 1 86 ? -3.266 -7.132 -1.397 1.00 98.62 86 VAL A C 1
ATOM 649 O O . VAL A 1 86 ? -2.092 -7.419 -1.198 1.00 98.62 86 VAL A O 1
ATOM 652 N N . ILE A 1 87 ? -4.093 -6.709 -0.444 1.00 98.38 87 ILE A N 1
ATOM 653 C CA . ILE A 1 87 ? -3.727 -6.565 0.969 1.00 98.38 87 ILE A CA 1
ATOM 654 C C . ILE A 1 87 ? -4.549 -7.577 1.764 1.00 98.38 87 ILE A C 1
ATOM 656 O O . ILE A 1 87 ? -5.785 -7.525 1.763 1.00 98.38 87 ILE A O 1
ATOM 660 N N . TYR A 1 88 ? -3.860 -8.514 2.402 1.00 98.31 88 TYR A N 1
ATOM 661 C CA . TYR A 1 88 ? -4.450 -9.555 3.228 1.00 98.31 88 TYR A CA 1
ATOM 662 C C . TYR A 1 88 ? -4.788 -9.025 4.618 1.00 98.31 88 TYR A C 1
ATOM 664 O O . TYR A 1 88 ? -4.168 -8.096 5.134 1.00 98.31 88 TYR A O 1
ATOM 672 N N . TYR A 1 89 ? -5.818 -9.613 5.213 1.00 97.31 89 TYR A N 1
ATOM 673 C CA . TYR A 1 89 ? -6.248 -9.326 6.569 1.00 97.31 89 TYR A CA 1
ATOM 674 C C . TYR A 1 89 ? -6.906 -10.553 7.198 1.00 97.31 89 TYR A C 1
ATOM 676 O O . TYR A 1 89 ? -7.453 -11.436 6.531 1.00 97.31 89 TYR A O 1
ATOM 684 N N . ASN A 1 90 ? -6.939 -10.557 8.522 1.00 96.81 90 ASN A N 1
ATOM 685 C CA . ASN A 1 90 ? -7.510 -11.622 9.321 1.00 96.81 90 ASN A CA 1
ATOM 686 C C . ASN A 1 90 ? -8.828 -11.166 9.952 1.00 96.81 90 ASN A C 1
ATOM 688 O O . ASN A 1 90 ? -9.006 -10.014 10.348 1.00 96.81 90 ASN A O 1
ATOM 692 N N . LYS A 1 91 ? -9.765 -12.102 10.143 1.00 96.06 91 LYS A N 1
ATOM 693 C CA . LYS A 1 91 ? -11.078 -11.800 10.748 1.00 96.06 91 LYS A CA 1
ATOM 694 C C . LYS A 1 91 ? -10.978 -11.193 12.148 1.00 96.06 91 LYS A C 1
ATOM 696 O O . LYS A 1 91 ? -11.861 -10.442 12.554 1.00 96.06 91 LYS A O 1
ATOM 701 N N . SER A 1 92 ? -9.928 -11.524 12.898 1.00 96.75 92 SER A N 1
ATOM 702 C CA . SER A 1 92 ? -9.667 -10.928 14.209 1.00 96.75 92 SER A CA 1
ATOM 703 C C . SER A 1 92 ? -9.388 -9.431 14.116 1.00 96.75 92 SER A C 1
ATOM 705 O O . SER A 1 92 ? -9.906 -8.694 14.942 1.00 96.75 92 SER A O 1
ATOM 707 N N . GLU A 1 93 ? -8.637 -8.973 13.111 1.00 96.12 93 GLU A N 1
ATOM 708 C CA . GLU A 1 93 ? -8.316 -7.550 12.919 1.00 96.12 93 GLU A CA 1
ATOM 709 C C . GLU A 1 93 ? -9.598 -6.755 12.653 1.00 96.12 93 GLU A C 1
ATOM 711 O O . GLU A 1 93 ? -9.893 -5.788 13.350 1.00 96.12 93 GLU A O 1
ATOM 716 N N . VAL A 1 94 ? -10.437 -7.254 11.739 1.00 96.69 94 VAL A N 1
ATOM 717 C CA . VAL A 1 94 ? -11.730 -6.640 11.392 1.00 96.69 94 VAL A CA 1
ATOM 718 C C . VAL A 1 94 ? -12.674 -6.578 12.593 1.00 96.69 94 VAL A C 1
ATOM 720 O O . VAL A 1 94 ? -13.337 -5.567 12.827 1.00 96.69 94 VAL A O 1
ATOM 723 N N . ASN A 1 95 ? -12.744 -7.658 13.375 1.00 95.50 95 ASN A N 1
ATOM 724 C CA . ASN A 1 95 ? -13.593 -7.705 14.562 1.00 95.50 95 ASN A CA 1
ATOM 725 C C . ASN A 1 95 ? -13.083 -6.788 15.677 1.00 95.50 95 ASN A C 1
ATOM 727 O O . ASN A 1 95 ? -13.895 -6.114 16.305 1.00 95.50 95 ASN A O 1
ATOM 731 N N . ASN A 1 96 ? -11.769 -6.734 15.900 1.00 95.50 96 ASN A N 1
ATOM 732 C CA . ASN A 1 96 ? -11.160 -5.867 16.909 1.00 95.50 96 ASN A CA 1
ATOM 733 C C . ASN A 1 96 ? -11.348 -4.383 16.569 1.00 95.50 96 ASN A C 1
ATOM 735 O O . ASN A 1 96 ? -11.593 -3.584 17.469 1.00 95.50 96 ASN A O 1
ATOM 739 N N . ALA A 1 97 ? -11.303 -4.031 15.281 1.00 94.62 97 ALA A N 1
ATOM 740 C CA . ALA A 1 97 ? -11.581 -2.682 14.796 1.00 94.62 97 ALA A CA 1
ATOM 741 C C . ALA A 1 97 ? -13.088 -2.350 14.724 1.00 94.62 97 ALA A C 1
ATOM 743 O O . ALA A 1 97 ? -13.459 -1.225 14.402 1.00 94.62 97 ALA A O 1
ATOM 744 N N . ASN A 1 98 ? -13.975 -3.312 15.018 1.00 95.88 98 ASN A N 1
ATOM 745 C CA . ASN A 1 98 ? -15.429 -3.184 14.885 1.00 95.88 98 ASN A CA 1
ATOM 746 C C . ASN A 1 98 ? -15.883 -2.715 13.483 1.00 95.88 98 ASN A C 1
ATOM 748 O O . ASN A 1 98 ? -16.767 -1.869 13.353 1.00 95.88 98 ASN A O 1
ATOM 752 N N . ILE A 1 99 ? -15.274 -3.262 12.426 1.00 96.56 99 ILE A N 1
ATOM 753 C CA . ILE A 1 99 ? -15.536 -2.881 11.029 1.00 96.56 99 ILE A CA 1
ATOM 754 C C . ILE A 1 99 ? -16.497 -3.865 10.355 1.00 96.56 99 ILE A C 1
ATOM 756 O O . ILE A 1 99 ? -16.363 -5.079 10.514 1.00 96.56 99 ILE A O 1
ATOM 760 N N . ASP A 1 100 ? -17.453 -3.369 9.568 1.00 96.62 100 ASP A N 1
ATOM 761 C CA . ASP A 1 100 ? -18.190 -4.207 8.620 1.00 96.62 100 ASP A CA 1
ATOM 762 C C . ASP A 1 100 ? -17.249 -4.636 7.486 1.00 96.62 100 ASP A C 1
ATOM 764 O O . ASP A 1 100 ? -16.890 -3.847 6.611 1.00 96.62 100 ASP A O 1
ATOM 768 N N . GLU A 1 101 ? -16.861 -5.910 7.501 1.00 96.88 101 GLU A N 1
ATOM 769 C CA . GLU A 1 101 ? -15.921 -6.511 6.553 1.00 96.88 101 GLU A CA 1
ATOM 770 C C . GLU A 1 101 ? -16.297 -6.256 5.084 1.00 96.88 101 GLU A C 1
ATOM 772 O O . GLU A 1 101 ? -15.427 -6.059 4.239 1.00 96.88 101 GLU A O 1
ATOM 777 N N . SER A 1 102 ? -17.595 -6.216 4.767 1.00 96.94 102 SER A N 1
ATOM 778 C CA . SER A 1 102 ? -18.076 -6.028 3.394 1.00 96.94 102 SER A CA 1
ATOM 779 C C . SER A 1 102 ? -17.822 -4.621 2.842 1.00 96.94 102 SER A C 1
ATOM 781 O O . SER A 1 102 ? -17.894 -4.399 1.632 1.00 96.94 102 SER A O 1
ATOM 783 N N . THR A 1 103 ? -17.499 -3.674 3.723 1.00 97.12 103 THR A N 1
ATOM 784 C CA . THR A 1 103 ? -17.279 -2.264 3.392 1.00 97.12 103 THR A CA 1
ATOM 785 C C . THR A 1 103 ? -15.804 -1.894 3.251 1.00 97.12 103 THR A C 1
ATOM 787 O O . THR A 1 103 ? -15.500 -0.746 2.914 1.00 97.12 103 THR A O 1
ATOM 790 N N . LEU A 1 104 ? -14.893 -2.849 3.481 1.00 98.12 104 LEU A N 1
ATOM 791 C CA . LEU A 1 104 ? -13.454 -2.629 3.382 1.00 98.12 104 LEU A CA 1
ATOM 792 C C . LEU A 1 104 ? -13.058 -2.139 1.986 1.00 98.12 104 LEU A C 1
ATOM 794 O O . LEU A 1 104 ? -13.411 -2.730 0.962 1.00 98.12 104 LEU A O 1
ATOM 798 N N . LYS A 1 105 ? -12.285 -1.054 1.956 1.00 98.19 105 LYS A N 1
ATOM 799 C CA . LYS A 1 105 ? -11.721 -0.461 0.742 1.00 98.19 105 LYS A CA 1
ATOM 800 C C . LYS A 1 105 ? -10.281 -0.034 0.970 1.00 98.19 105 LYS A C 1
ATOM 802 O O . LYS A 1 105 ? -9.906 0.376 2.067 1.00 98.19 105 LYS A O 1
ATOM 807 N N . ILE A 1 106 ? -9.509 -0.076 -0.108 1.00 98.38 106 ILE A N 1
ATOM 808 C CA . ILE A 1 106 ? -8.167 0.487 -0.169 1.00 98.38 106 ILE A CA 1
ATOM 809 C C . ILE A 1 106 ? -8.289 1.974 -0.494 1.00 98.38 106 ILE A C 1
ATOM 811 O O . ILE A 1 106 ? -9.046 2.387 -1.378 1.00 98.38 106 ILE A O 1
ATOM 815 N N . TYR A 1 107 ? -7.541 2.781 0.240 1.00 97.75 107 TYR A N 1
ATOM 816 C CA . TYR A 1 107 ? -7.350 4.201 0.002 1.00 97.75 107 TYR A CA 1
ATOM 817 C C . TYR A 1 107 ? -5.881 4.433 -0.314 1.00 97.75 107 TYR A C 1
ATOM 819 O O . TYR A 1 107 ? -5.030 3.717 0.203 1.00 97.75 107 TYR A O 1
ATOM 827 N N . TYR A 1 108 ? -5.586 5.441 -1.126 1.00 96.56 108 TYR A N 1
ATOM 828 C CA . TYR A 1 108 ? -4.229 5.956 -1.283 1.00 96.56 108 TYR A CA 1
ATOM 829 C C . TYR A 1 108 ? -4.122 7.332 -0.644 1.00 96.56 108 TYR A C 1
ATOM 831 O O . TYR A 1 108 ? -5.101 8.085 -0.603 1.00 96.56 108 TYR A O 1
ATOM 839 N N . TYR A 1 109 ? -2.941 7.666 -0.147 1.00 94.31 109 TYR A N 1
ATOM 840 C CA . TYR A 1 109 ? -2.667 8.994 0.364 1.00 94.31 109 TYR A CA 1
ATOM 841 C C . TYR A 1 109 ? -2.263 9.922 -0.783 1.00 94.31 109 TYR A C 1
ATOM 843 O O . TYR A 1 109 ? -1.219 9.764 -1.413 1.00 94.31 109 TYR A O 1
ATOM 851 N N . ASN A 1 110 ? -3.102 10.911 -1.078 1.00 91.94 110 ASN A N 1
ATOM 852 C CA . ASN A 1 110 ? -2.795 11.910 -2.089 1.00 91.94 110 ASN A CA 1
ATOM 853 C C . ASN A 1 110 ? -1.949 13.026 -1.462 1.00 91.94 110 ASN A C 1
ATOM 855 O O . ASN A 1 110 ? -2.503 13.946 -0.855 1.00 91.94 110 ASN A O 1
ATOM 859 N N . GLU A 1 111 ? -0.630 12.954 -1.662 1.00 87.44 111 GLU A N 1
ATOM 860 C CA . GLU A 1 111 ? 0.364 13.926 -1.176 1.00 87.44 111 GLU A CA 1
ATOM 861 C C . GLU A 1 111 ? 0.050 15.370 -1.600 1.00 87.44 111 GLU A C 1
ATOM 863 O O . GLU A 1 111 ? 0.206 16.296 -0.812 1.00 87.44 111 GLU A O 1
ATOM 868 N N . THR A 1 112 ? -0.480 15.582 -2.811 1.00 88.94 112 THR A N 1
ATOM 869 C CA . THR A 1 112 ? -0.839 16.926 -3.299 1.00 88.94 112 THR A CA 1
ATOM 870 C C . THR A 1 112 ? -1.976 17.548 -2.493 1.00 88.94 112 THR A C 1
ATOM 872 O O . THR A 1 112 ? -1.991 18.752 -2.253 1.00 88.94 112 THR A O 1
ATOM 875 N N . SER A 1 113 ? -2.959 16.739 -2.098 1.00 90.50 113 SER A N 1
ATOM 876 C CA . SER A 1 113 ? -4.114 17.210 -1.325 1.00 90.50 113 SER A CA 1
ATOM 877 C C . SER A 1 113 ? -3.961 17.031 0.186 1.00 90.50 113 SER A C 1
ATOM 879 O O . SER A 1 113 ? -4.800 17.537 0.927 1.00 90.50 113 SER A O 1
ATOM 881 N N . GLY A 1 114 ? -2.953 16.281 0.641 1.00 88.94 114 GLY A N 1
ATOM 882 C CA . GLY A 1 114 ? -2.768 15.887 2.039 1.00 88.94 114 GLY A CA 1
ATOM 883 C C . GLY A 1 114 ? -3.872 14.974 2.595 1.00 88.94 114 GLY A C 1
ATOM 884 O O . GLY A 1 114 ? -4.118 14.962 3.802 1.00 88.94 114 GLY A O 1
ATOM 885 N N . ASN A 1 115 ? -4.598 14.255 1.733 1.00 92.62 115 ASN A N 1
ATOM 886 C CA . ASN A 1 115 ? -5.803 13.513 2.110 1.00 92.62 115 ASN A CA 1
ATOM 887 C C . ASN A 1 115 ? -5.847 12.105 1.511 1.00 92.62 115 ASN A C 1
ATOM 889 O O . ASN A 1 115 ? -5.397 11.865 0.391 1.00 92.62 115 ASN A O 1
ATOM 893 N N . TRP A 1 116 ? -6.483 11.189 2.239 1.00 95.50 116 TRP A N 1
ATOM 894 C CA . TRP A 1 116 ? -6.786 9.842 1.762 1.00 95.50 116 TRP A CA 1
ATOM 895 C C . TRP A 1 116 ? -7.914 9.850 0.729 1.00 95.50 116 TRP A C 1
ATOM 897 O O . TRP A 1 116 ? -8.972 10.442 0.949 1.00 95.50 116 TRP A O 1
ATOM 907 N N . GLN A 1 117 ? -7.712 9.148 -0.383 1.00 96.19 117 GLN A N 1
ATOM 908 C CA . GLN A 1 117 ? -8.672 9.027 -1.476 1.00 96.19 117 GLN A CA 1
ATOM 909 C C . GLN A 1 117 ? -9.010 7.556 -1.717 1.00 96.19 117 GLN A C 1
ATOM 911 O O . GLN A 1 117 ? -8.124 6.712 -1.843 1.00 96.19 117 GLN A O 1
ATOM 916 N N . SER A 1 118 ? -10.305 7.234 -1.751 1.00 96.44 118 SER A N 1
ATOM 917 C CA . SER A 1 118 ? -10.769 5.855 -1.926 1.00 96.44 118 SER A CA 1
ATOM 918 C C . SER A 1 118 ? -10.486 5.353 -3.337 1.00 96.44 118 SER A C 1
ATOM 920 O O . SER A 1 118 ? -10.821 6.036 -4.308 1.00 96.44 118 SER A O 1
ATOM 922 N N . LEU A 1 119 ? -9.993 4.125 -3.451 1.00 97.06 119 LEU A N 1
ATOM 923 C CA . LEU A 1 119 ? -9.909 3.405 -4.716 1.00 97.06 119 LEU A CA 1
ATOM 924 C C . LEU A 1 119 ? -11.164 2.568 -4.953 1.00 97.06 119 LEU A C 1
ATOM 926 O O . LEU A 1 119 ? -11.861 2.156 -4.018 1.00 97.06 119 LEU A O 1
ATOM 930 N N . ASN A 1 120 ? -11.423 2.259 -6.223 1.00 96.88 120 ASN A N 1
ATOM 931 C CA . ASN A 1 120 ? -12.415 1.257 -6.587 1.00 96.88 120 ASN A CA 1
ATOM 932 C C . ASN A 1 120 ? -11.888 -0.136 -6.209 1.00 96.88 120 ASN A C 1
ATOM 934 O O . ASN A 1 120 ? -11.190 -0.780 -6.989 1.00 96.88 120 ASN A O 1
ATOM 938 N N . SER A 1 121 ? -12.179 -0.546 -4.977 1.00 97.44 121 SER A N 1
ATOM 939 C CA . SER A 1 121 ? -11.664 -1.772 -4.369 1.00 97.44 121 SER A CA 1
ATOM 940 C C . SER A 1 121 ? -12.731 -2.859 -4.333 1.00 97.44 121 SER A C 1
ATOM 942 O O . SER A 1 121 ? -13.926 -2.568 -4.283 1.00 97.44 121 SER A O 1
ATOM 944 N N . SER A 1 122 ? -12.296 -4.112 -4.300 1.00 98.12 122 SER A N 1
ATOM 945 C CA . SER A 1 122 ? -13.153 -5.269 -4.049 1.00 98.12 122 SER A CA 1
ATOM 946 C C . SER A 1 122 ? -12.618 -6.069 -2.867 1.00 98.12 122 SER A C 1
ATOM 948 O O . SER A 1 122 ? -11.407 -6.229 -2.717 1.00 98.12 122 SER A O 1
ATOM 950 N N . VAL A 1 123 ? -13.523 -6.589 -2.041 1.00 97.94 123 VAL A N 1
ATOM 951 C CA . VAL A 1 123 ? -13.190 -7.401 -0.865 1.00 97.94 123 VAL A CA 1
ATOM 952 C C . VAL A 1 123 ? -13.547 -8.864 -1.107 1.00 97.94 123 VAL A C 1
ATOM 954 O O . VAL A 1 123 ? -14.604 -9.182 -1.654 1.00 97.94 123 VAL A O 1
ATOM 957 N N . ASN A 1 124 ? -12.663 -9.768 -0.694 1.00 97.94 124 ASN A N 1
ATOM 958 C CA . ASN A 1 124 ? -12.922 -11.198 -0.640 1.00 97.94 124 ASN A CA 1
ATOM 959 C C . ASN A 1 124 ? -12.961 -11.652 0.823 1.00 97.94 124 ASN A C 1
ATOM 961 O O . ASN A 1 124 ? -11.944 -12.033 1.396 1.00 97.94 124 ASN A O 1
ATOM 965 N N . THR A 1 125 ? -14.158 -11.662 1.407 1.00 96.94 125 THR A N 1
ATOM 966 C CA . THR A 1 125 ? -14.378 -12.012 2.824 1.00 96.94 125 THR A CA 1
ATOM 967 C C . THR A 1 125 ? -14.176 -13.498 3.142 1.00 96.94 125 THR A C 1
ATOM 969 O O . THR A 1 125 ? -14.097 -13.910 4.301 1.00 96.94 125 THR A O 1
ATOM 972 N N . THR A 1 126 ? -14.103 -14.346 2.111 1.00 96.31 126 THR A N 1
ATOM 973 C CA . THR A 1 126 ? -13.817 -15.778 2.284 1.00 96.31 126 THR A CA 1
ATOM 974 C C . THR A 1 126 ? -12.319 -16.018 2.415 1.00 96.31 126 THR A C 1
ATOM 976 O O . THR A 1 126 ? -11.903 -16.788 3.277 1.00 96.31 126 THR A O 1
ATOM 979 N N . ALA A 1 127 ? -11.524 -15.357 1.572 1.00 96.50 127 ALA A N 1
ATOM 980 C CA . ALA A 1 127 ? -10.072 -15.496 1.549 1.00 96.50 127 ALA A CA 1
ATOM 981 C C . ALA A 1 127 ? -9.332 -14.475 2.432 1.00 96.50 127 ALA A C 1
ATOM 983 O O . ALA A 1 127 ? -8.148 -14.667 2.674 1.00 96.50 127 ALA A O 1
ATOM 984 N N . GLY A 1 128 ? -10.010 -13.426 2.913 1.00 97.75 128 GLY A N 1
ATOM 985 C CA . GLY A 1 128 ? -9.432 -12.419 3.806 1.00 97.75 128 GLY A CA 1
ATOM 986 C C . GLY A 1 128 ? -8.481 -11.462 3.092 1.00 97.75 128 GLY A C 1
ATOM 987 O O . GLY A 1 128 ? -7.332 -11.325 3.492 1.00 97.75 128 GLY A O 1
ATOM 988 N N . TYR A 1 129 ? -8.923 -10.828 2.003 1.00 98.44 129 TYR A N 1
ATOM 989 C CA . TYR A 1 129 ? -8.136 -9.769 1.361 1.00 98.44 129 TYR A CA 1
ATOM 990 C C . TYR A 1 129 ? -9.002 -8.705 0.693 1.00 98.44 129 TYR A C 1
ATOM 992 O O . TYR A 1 129 ? -10.133 -8.960 0.269 1.00 98.44 129 TYR A O 1
ATOM 1000 N N . VAL A 1 130 ? -8.437 -7.509 0.558 1.00 98.50 130 VAL A N 1
ATOM 1001 C CA . VAL A 1 130 ? -8.971 -6.411 -0.253 1.00 98.50 130 VAL A CA 1
ATOM 1002 C C . VAL A 1 130 ? -8.014 -6.179 -1.413 1.00 98.50 130 VAL A C 1
ATOM 1004 O O . VAL A 1 130 ? -6.804 -6.316 -1.254 1.00 98.50 130 VAL A O 1
ATOM 1007 N N . TRP A 1 131 ? -8.525 -5.837 -2.590 1.00 98.62 131 TRP A N 1
ATOM 1008 C CA . TRP A 1 131 ? -7.675 -5.546 -3.741 1.00 98.62 131 TRP A CA 1
ATOM 1009 C C . TRP A 1 131 ? -8.207 -4.381 -4.568 1.00 98.62 131 TRP A C 1
ATOM 1011 O O . TRP A 1 131 ? -9.410 -4.105 -4.574 1.00 98.62 131 TRP A O 1
ATOM 1021 N N . ALA A 1 132 ? -7.302 -3.707 -5.273 1.00 98.38 132 ALA A N 1
ATOM 1022 C CA . ALA A 1 132 ? -7.615 -2.605 -6.174 1.00 98.38 132 ALA A CA 1
ATOM 1023 C C . ALA A 1 132 ? -6.599 -2.531 -7.322 1.00 98.38 132 ALA A C 1
ATOM 1025 O O . ALA A 1 132 ? -5.449 -2.949 -7.177 1.00 98.38 132 ALA A O 1
ATOM 1026 N N . GLU A 1 133 ? -7.024 -1.974 -8.455 1.00 97.38 133 GLU A N 1
ATOM 1027 C CA . GLU A 1 133 ? -6.105 -1.538 -9.509 1.00 97.38 133 GLU A CA 1
ATOM 1028 C C . GLU A 1 133 ? -5.536 -0.156 -9.152 1.00 97.38 133 GLU A C 1
ATOM 1030 O O . GLU A 1 133 ? -6.272 0.734 -8.713 1.00 97.38 133 GLU A O 1
ATOM 1035 N N . LEU A 1 134 ? -4.228 0.022 -9.333 1.00 94.62 134 LEU A N 1
ATOM 1036 C CA . LEU A 1 134 ? -3.504 1.248 -9.008 1.00 94.62 134 LEU A CA 1
ATOM 1037 C C . LEU A 1 134 ? -3.156 2.026 -10.281 1.00 94.62 134 LEU A C 1
ATOM 1039 O O . LEU A 1 134 ? -2.763 1.449 -11.295 1.00 94.62 134 LEU A O 1
ATOM 1043 N N . SER A 1 135 ? -3.275 3.352 -10.214 1.00 89.88 135 SER A N 1
ATOM 1044 C CA . SER A 1 135 ? -2.871 4.270 -11.291 1.00 89.88 135 SER A CA 1
ATOM 1045 C C . SER A 1 135 ? -1.470 4.857 -11.099 1.00 89.88 135 SER A C 1
ATOM 1047 O O . SER A 1 135 ? -0.905 5.420 -12.031 1.00 89.88 135 SER A O 1
ATOM 1049 N N . HIS A 1 136 ? -0.938 4.758 -9.887 1.00 90.06 136 HIS A N 1
ATOM 1050 C CA . HIS A 1 136 ? 0.366 5.244 -9.445 1.00 90.06 136 HIS A CA 1
ATOM 1051 C C . HIS A 1 136 ? 0.740 4.474 -8.178 1.00 90.06 136 HIS A C 1
ATOM 1053 O O . HIS A 1 136 ? -0.150 3.860 -7.591 1.00 90.06 136 HIS A O 1
ATOM 1059 N N . PHE A 1 137 ? 2.006 4.529 -7.768 1.00 91.62 137 PHE A N 1
ATOM 1060 C CA . PHE A 1 137 ? 2.489 4.010 -6.485 1.00 91.62 137 PHE A CA 1
ATOM 1061 C C . PHE A 1 137 ? 2.439 5.099 -5.408 1.00 91.62 137 PHE A C 1
ATOM 1063 O O . PHE A 1 137 ? 2.591 6.283 -5.717 1.00 91.62 137 PHE A O 1
ATOM 1070 N N . SER A 1 138 ? 2.158 4.713 -4.166 1.00 93.50 138 SER A N 1
ATOM 1071 C CA . SER A 1 138 ? 1.926 5.620 -3.039 1.00 93.50 138 SER A CA 1
ATOM 1072 C C . SER A 1 138 ? 1.910 4.834 -1.720 1.00 93.50 138 SER A C 1
ATOM 1074 O O . SER A 1 138 ? 2.143 3.623 -1.694 1.00 93.50 138 SER A O 1
ATOM 1076 N N . THR A 1 139 ? 1.541 5.520 -0.642 1.00 94.75 139 THR A N 1
ATOM 1077 C CA . THR A 1 139 ? 1.101 4.903 0.603 1.00 94.75 139 THR A CA 1
ATOM 1078 C C . THR A 1 139 ? -0.385 4.563 0.512 1.00 94.75 139 THR A C 1
ATOM 1080 O O . THR A 1 139 ? -1.222 5.412 0.191 1.00 94.75 139 THR A O 1
ATOM 1083 N N . TYR A 1 140 ? -0.725 3.326 0.845 1.00 97.06 140 TYR A N 1
ATOM 1084 C CA . TYR A 1 140 ? -2.080 2.797 0.880 1.00 97.06 140 TYR A CA 1
ATOM 1085 C C . TYR A 1 140 ? -2.509 2.475 2.302 1.00 97.06 140 TYR A C 1
ATOM 1087 O O . TYR A 1 140 ? -1.687 2.208 3.173 1.00 97.06 140 TYR A O 1
ATOM 1095 N N . GLY A 1 141 ? -3.814 2.491 2.535 1.00 96.69 141 GLY A N 1
ATOM 1096 C CA . GLY A 1 141 ? -4.412 2.128 3.810 1.00 96.69 141 GLY A CA 1
ATOM 1097 C C . GLY A 1 141 ? -5.751 1.444 3.604 1.00 96.69 141 GLY A C 1
ATOM 1098 O O . GLY A 1 141 ? -6.473 1.746 2.647 1.00 96.69 141 GLY A O 1
ATOM 1099 N N . VAL A 1 142 ? -6.087 0.519 4.497 1.00 98.00 142 VAL A N 1
ATOM 1100 C CA . VAL A 1 142 ? -7.366 -0.195 4.468 1.00 98.00 142 VAL A CA 1
ATOM 1101 C C . VAL A 1 142 ? -8.322 0.406 5.494 1.00 98.00 142 VAL A C 1
ATOM 1103 O O . VAL A 1 142 ? -8.011 0.495 6.682 1.00 98.00 142 VAL A O 1
ATOM 1106 N N . PHE A 1 143 ? -9.507 0.801 5.031 1.00 97.69 143 PHE A N 1
ATOM 1107 C CA . PHE A 1 143 ? -10.541 1.417 5.861 1.00 97.69 143 PHE A CA 1
ATOM 1108 C C . PHE A 1 143 ? -11.918 0.829 5.546 1.00 97.69 143 PHE A C 1
ATOM 1110 O O . PHE A 1 143 ? -12.179 0.423 4.411 1.00 97.69 143 PHE A O 1
ATOM 1117 N N . GLY A 1 144 ? -12.820 0.844 6.526 1.00 96.81 144 GLY A N 1
ATOM 1118 C CA . GLY A 1 144 ? -14.209 0.409 6.368 1.00 96.81 144 GLY A CA 1
ATOM 1119 C C . GLY A 1 144 ? -15.192 1.234 7.197 1.00 96.81 144 GLY A C 1
ATOM 1120 O O . GLY A 1 144 ? -14.819 2.174 7.900 1.00 96.81 144 GLY A O 1
ATOM 1121 N N . GLU A 1 145 ? -16.471 0.899 7.087 1.00 96.69 145 GLU A N 1
ATOM 1122 C CA . GLU A 1 145 ? -17.521 1.425 7.956 1.00 96.69 145 GLU A CA 1
ATOM 1123 C C . GLU A 1 145 ? -17.514 0.675 9.288 1.00 96.69 145 GLU A C 1
ATOM 1125 O O . GLU A 1 145 ? -17.277 -0.534 9.342 1.00 96.69 145 GLU A O 1
ATOM 1130 N N . GLN A 1 146 ? -17.811 1.383 10.372 1.00 95.31 146 GLN A N 1
ATOM 1131 C CA . GLN A 1 146 ? -18.062 0.743 11.656 1.00 95.31 146 GLN A CA 1
ATOM 1132 C C . GLN A 1 146 ? -19.327 -0.123 11.563 1.00 95.31 146 GLN A C 1
ATOM 1134 O O . GLN A 1 146 ? -20.305 0.281 10.932 1.00 95.31 146 GLN A O 1
ATOM 1139 N N . LYS A 1 147 ? -19.336 -1.296 12.207 1.00 92.94 147 LYS A N 1
ATOM 1140 C CA . LYS A 1 147 ? -20.564 -2.091 12.336 1.00 92.94 147 LYS A CA 1
ATOM 1141 C C . LYS A 1 147 ? -21.608 -1.268 13.088 1.00 92.94 147 LYS A C 1
ATOM 1143 O O . LYS A 1 147 ? -21.323 -0.738 14.162 1.00 92.94 147 LYS A O 1
ATOM 1148 N N . GLU A 1 148 ? -22.814 -1.182 12.538 1.00 85.06 148 GLU A N 1
ATOM 1149 C CA . GLU A 1 148 ? -23.947 -0.651 13.286 1.00 85.06 148 GLU A CA 1
ATOM 1150 C C . GLU A 1 148 ? -24.270 -1.625 14.423 1.00 85.06 148 GLU A C 1
ATOM 1152 O O . GLU A 1 148 ? -24.535 -2.809 14.190 1.00 85.06 148 GLU A O 1
ATOM 1157 N N . ASP A 1 149 ? -24.231 -1.138 15.663 1.00 73.12 149 ASP A N 1
ATOM 1158 C CA . ASP A 1 149 ? -24.732 -1.910 16.791 1.00 73.12 149 ASP A CA 1
ATOM 1159 C C . ASP A 1 149 ? -26.228 -2.151 16.574 1.00 73.12 149 ASP A C 1
ATOM 1161 O O . ASP A 1 149 ? -27.008 -1.213 16.377 1.00 73.12 149 ASP A O 1
ATOM 1165 N N . ALA A 1 150 ? -26.646 -3.418 16.614 1.00 66.62 150 ALA A N 1
ATOM 1166 C CA . ALA A 1 150 ? -28.066 -3.737 16.630 1.00 66.62 150 ALA A CA 1
ATOM 1167 C C . ALA A 1 150 ? -28.722 -2.994 17.813 1.00 66.62 150 ALA A C 1
ATOM 1169 O O . ALA A 1 150 ? -28.146 -2.980 18.908 1.00 66.62 150 ALA A O 1
ATOM 1170 N N . PRO A 1 151 ? -29.906 -2.376 17.637 1.00 49.66 151 PRO A N 1
ATOM 1171 C CA . PRO A 1 151 ? -30.574 -1.686 18.730 1.00 49.66 151 PRO A CA 1
ATOM 1172 C C . PRO A 1 151 ? -30.757 -2.657 19.897 1.00 49.66 151 PRO A C 1
ATOM 1174 O O . PRO A 1 151 ? -31.348 -3.726 19.743 1.00 49.66 151 PRO A O 1
ATOM 1177 N N . ALA A 1 152 ? -30.212 -2.289 21.057 1.00 51.25 152 ALA A N 1
ATOM 1178 C CA . ALA A 1 152 ? -30.313 -3.079 22.271 1.00 51.25 152 ALA A CA 1
ATOM 1179 C C . ALA A 1 152 ? -31.792 -3.236 22.651 1.00 51.25 152 ALA A C 1
ATOM 1181 O O . ALA A 1 152 ? -32.416 -2.308 23.168 1.00 51.25 152 ALA A O 1
ATOM 1182 N N . GLU A 1 153 ? -32.364 -4.414 22.403 1.00 45.78 153 GLU A N 1
ATOM 1183 C CA . GLU A 1 153 ? -33.634 -4.780 23.013 1.00 45.78 153 GLU A CA 1
ATOM 1184 C C . GLU A 1 153 ? -33.433 -4.848 24.528 1.00 45.78 153 GLU A C 1
ATOM 1186 O O . GLU A 1 153 ? -32.645 -5.634 25.057 1.00 45.78 153 GLU A O 1
ATOM 1191 N N . SER A 1 154 ? -34.138 -3.974 25.240 1.00 47.50 154 SER A N 1
ATOM 1192 C CA . SER A 1 154 ? -34.152 -3.913 26.693 1.00 47.50 154 SER A CA 1
ATOM 1193 C C . SER A 1 154 ? -34.826 -5.161 27.271 1.00 47.50 154 SER A C 1
ATOM 1195 O O . SER A 1 154 ? -36.010 -5.138 27.606 1.00 47.50 154 SER A O 1
ATOM 1197 N N . SER A 1 155 ? -34.088 -6.260 27.418 1.00 45.81 155 SER A N 1
ATOM 1198 C CA . SER A 1 155 ? -34.531 -7.398 28.221 1.00 45.81 155 SER A CA 1
ATOM 1199 C C . SER A 1 155 ? -34.132 -7.184 29.680 1.00 45.81 155 SER A C 1
ATOM 1201 O O . SER A 1 155 ? -33.025 -7.497 30.119 1.00 45.81 155 SER A O 1
ATOM 1203 N N . SER A 1 156 ? -35.064 -6.640 30.453 1.00 49.41 156 SER A N 1
ATOM 1204 C CA . SER A 1 156 ? -35.059 -6.689 31.910 1.00 49.41 156 SER A CA 1
ATOM 1205 C C . SER A 1 156 ? -35.136 -8.141 32.408 1.00 49.41 156 SER A C 1
ATOM 1207 O O . SER A 1 156 ? -36.144 -8.807 32.177 1.00 49.41 156 SER A O 1
ATOM 1209 N N . SER A 1 157 ? -34.118 -8.626 33.124 1.00 45.66 157 SER A N 1
ATOM 1210 C CA . SER A 1 157 ? -34.188 -9.772 34.060 1.00 45.66 157 SER A CA 1
ATOM 1211 C C . SER A 1 157 ? -32.919 -9.769 34.925 1.00 45.66 157 SER A C 1
ATOM 1213 O O . SER A 1 157 ? -31.832 -10.040 34.441 1.00 45.66 157 SER A O 1
ATOM 1215 N N . SER A 1 158 ? -32.947 -9.175 36.120 1.00 45.75 158 SER A N 1
ATOM 1216 C CA . SER A 1 158 ? -33.376 -9.769 37.400 1.00 45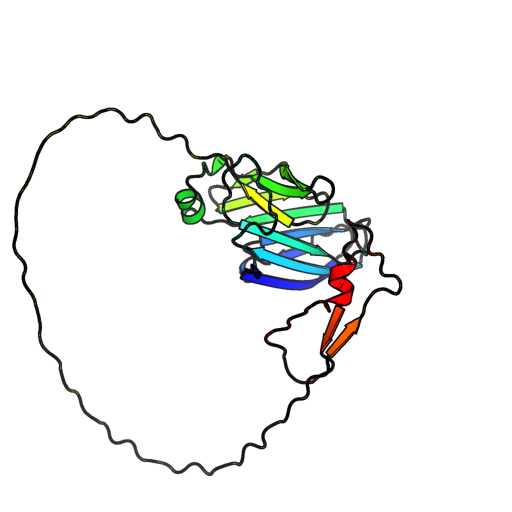.75 158 SER A CA 1
ATOM 1217 C C . SER A 1 158 ? -32.429 -10.852 37.946 1.00 45.75 158 SER A C 1
ATOM 1219 O O . SER A 1 158 ? -32.625 -12.031 37.689 1.00 45.75 158 SER A O 1
ATOM 1221 N N . GLY A 1 159 ? -31.487 -10.415 38.793 1.00 47.06 159 GLY A N 1
ATOM 1222 C CA . GLY A 1 159 ? -31.212 -10.990 40.120 1.00 47.06 159 GLY A CA 1
ATOM 1223 C C . GLY A 1 159 ? -30.613 -12.399 40.236 1.00 47.06 159 GLY A C 1
ATOM 1224 O O . GLY A 1 159 ? -31.297 -13.393 40.032 1.00 47.06 159 GLY A O 1
ATOM 1225 N N . GLY A 1 160 ? -29.386 -12.484 40.765 1.00 37.03 160 GLY A N 1
ATOM 1226 C CA . GLY A 1 160 ? -28.843 -13.722 41.336 1.00 37.03 160 GLY A CA 1
ATOM 1227 C C . GLY A 1 160 ? -27.437 -13.554 41.913 1.00 37.03 160 GLY A C 1
ATOM 1228 O O . GLY A 1 160 ? -26.466 -13.510 41.172 1.00 37.03 160 GLY A O 1
ATOM 1229 N N . SER A 1 161 ? -27.344 -13.453 43.240 1.00 55.31 161 SER A N 1
ATOM 1230 C CA . SER A 1 161 ? -26.133 -13.275 44.052 1.00 55.31 161 SER A CA 1
ATOM 1231 C C . SER A 1 161 ? -25.880 -14.537 44.873 1.00 55.31 161 SER A C 1
ATOM 1233 O O . SER A 1 161 ? -26.759 -14.845 45.664 1.00 55.31 161 SER A O 1
ATOM 1235 N N . PHE A 1 162 ? -24.729 -15.215 44.733 1.00 34.06 162 PHE A N 1
ATOM 1236 C CA . PHE A 1 162 ? -24.153 -16.191 45.691 1.00 34.06 162 PHE A CA 1
ATOM 1237 C C . PHE A 1 162 ? -22.638 -16.324 45.393 1.00 34.06 162 PHE A C 1
ATOM 1239 O O . PHE A 1 162 ? -22.272 -16.501 44.239 1.00 34.06 162 PHE A O 1
ATOM 1246 N N . GLY A 1 163 ? -21.721 -16.002 46.323 1.00 34.16 163 GLY A N 1
ATOM 1247 C CA . GLY A 1 163 ? -21.062 -16.943 47.259 1.00 34.16 163 GLY A CA 1
ATOM 1248 C C . GLY A 1 163 ? -19.858 -17.630 46.577 1.00 34.16 163 GLY A C 1
ATOM 1249 O O . GLY A 1 163 ? -20.055 -18.333 45.605 1.00 34.16 163 GLY A O 1
ATOM 1250 N N . GLY A 1 164 ? -18.583 -17.418 46.917 1.00 36.28 164 GLY A N 1
ATOM 1251 C CA . GLY A 1 164 ? -17.942 -17.582 48.222 1.00 36.28 164 GLY A CA 1
ATOM 1252 C C . GLY A 1 164 ? -17.048 -18.838 48.196 1.00 36.28 164 GLY A C 1
ATOM 1253 O O . GLY A 1 164 ? -17.535 -19.911 47.862 1.00 36.28 164 GLY A O 1
ATOM 1254 N N . GLY A 1 165 ? -15.770 -18.718 48.581 1.00 33.06 165 GLY A N 1
ATOM 1255 C CA . GLY A 1 165 ? -14.922 -19.859 48.970 1.00 33.06 165 GLY A CA 1
ATOM 1256 C C . GLY A 1 165 ? -13.721 -20.133 48.062 1.00 33.06 165 GLY A C 1
ATOM 1257 O O . GLY A 1 165 ? -13.864 -20.659 46.965 1.00 33.06 165 GLY A O 1
ATOM 1258 N N . GLY A 1 166 ? -12.525 -19.800 48.553 1.00 38.03 166 GLY A N 1
ATOM 1259 C CA . GLY A 1 166 ? -11.262 -20.202 47.940 1.00 38.03 166 GLY A CA 1
ATOM 1260 C C . GLY A 1 166 ? -10.819 -21.611 48.330 1.00 38.03 166 GLY A C 1
ATOM 1261 O O . GLY A 1 166 ? -11.292 -22.182 49.311 1.00 38.03 166 GLY A O 1
ATOM 1262 N N . ASN A 1 167 ? -9.829 -22.118 47.604 1.00 34.06 167 ASN A N 1
ATOM 1263 C CA . ASN A 1 167 ? -8.865 -23.095 48.090 1.00 34.06 167 ASN A CA 1
ATOM 1264 C C . ASN A 1 167 ? -7.588 -23.065 47.236 1.00 34.06 167 ASN A C 1
ATOM 1266 O O . ASN A 1 167 ? -7.591 -23.229 46.021 1.00 34.06 167 ASN A O 1
ATOM 1270 N N . VAL A 1 168 ? -6.479 -22.839 47.935 1.00 40.12 168 VAL A N 1
ATOM 1271 C CA . VAL A 1 168 ? -5.104 -23.045 47.487 1.00 40.12 168 VAL A CA 1
ATOM 1272 C C . VAL A 1 168 ? -4.874 -24.548 47.336 1.00 40.12 168 VAL A C 1
ATOM 1274 O O . VAL A 1 168 ? -5.149 -25.300 48.272 1.00 40.12 168 VAL A O 1
ATOM 1277 N N . TRP A 1 169 ? -4.330 -24.979 46.197 1.00 31.95 169 TRP A N 1
ATOM 1278 C CA . TRP A 1 169 ? -3.760 -26.316 46.042 1.00 31.95 169 TRP A CA 1
ATOM 1279 C C . TRP A 1 169 ? -2.284 -26.189 45.668 1.00 31.95 169 TRP A C 1
ATOM 1281 O O . TRP A 1 169 ? -1.929 -25.674 44.610 1.00 31.95 169 TRP A O 1
ATOM 1291 N N . THR A 1 170 ? -1.424 -26.611 46.587 1.00 36.59 170 THR A N 1
ATOM 1292 C CA . THR A 1 170 ? 0.023 -26.727 46.418 1.00 36.59 170 THR A CA 1
ATOM 1293 C C . THR A 1 170 ? 0.445 -28.190 46.572 1.00 36.59 170 THR A C 1
ATOM 1295 O O . THR A 1 170 ? -0.207 -28.954 47.286 1.00 36.59 170 THR A O 1
ATOM 1298 N N . ILE A 1 171 ? 1.636 -28.477 46.014 1.00 43.25 171 ILE A N 1
ATOM 1299 C CA . ILE A 1 171 ? 2.554 -29.616 46.266 1.00 43.25 171 ILE A CA 1
ATOM 1300 C C . ILE A 1 171 ? 2.314 -30.846 45.344 1.00 43.25 171 ILE A C 1
ATOM 1302 O O . ILE A 1 171 ? 1.152 -31.179 45.129 1.00 43.25 171 ILE A O 1
ATOM 1306 N N . PRO A 1 172 ? 3.344 -31.587 44.836 1.00 47.31 172 PRO A N 1
ATOM 1307 C CA . PRO A 1 172 ? 4.793 -31.542 45.123 1.00 47.31 172 PRO A CA 1
ATOM 1308 C C . PRO A 1 172 ? 5.745 -31.406 43.918 1.00 47.31 172 PRO A C 1
ATOM 1310 O O . PRO A 1 172 ? 5.526 -31.916 42.824 1.00 47.31 172 PRO A O 1
ATOM 1313 N N . THR A 1 173 ? 6.912 -30.840 44.221 1.00 47.12 173 THR A N 1
ATOM 1314 C CA . THR A 1 173 ? 8.177 -30.965 43.494 1.00 47.12 173 THR A CA 1
ATOM 1315 C C . THR A 1 173 ? 8.733 -32.391 43.567 1.00 47.12 173 THR A C 1
ATOM 1317 O O . THR A 1 173 ? 8.859 -32.974 44.645 1.00 47.12 173 THR A O 1
ATOM 1320 N N . LYS A 1 174 ? 9.135 -32.942 42.416 1.00 53.31 174 LYS A N 1
ATOM 1321 C CA . LYS A 1 174 ? 9.889 -34.198 42.313 1.00 53.31 174 LYS A CA 1
ATOM 1322 C C . LYS A 1 174 ? 11.315 -33.891 41.850 1.00 53.31 174 LYS A C 1
ATOM 1324 O O . LYS A 1 174 ? 11.519 -33.422 40.737 1.00 53.31 174 LYS A O 1
ATOM 1329 N N . LYS A 1 175 ? 12.287 -34.150 42.732 1.00 49.12 175 LYS A N 1
ATOM 1330 C CA . LYS A 1 175 ? 13.726 -34.205 42.425 1.00 49.12 175 LYS A CA 1
ATOM 1331 C C . LYS A 1 175 ? 14.013 -35.365 41.463 1.00 49.12 175 LYS A C 1
ATOM 1333 O O . LYS A 1 175 ? 13.518 -36.470 41.679 1.00 49.12 175 LYS A O 1
ATOM 1338 N N . THR A 1 176 ? 14.854 -35.139 40.461 1.00 45.69 176 THR A N 1
ATOM 1339 C CA . THR A 1 176 ? 15.557 -36.155 39.650 1.00 45.69 176 THR A CA 1
ATOM 1340 C C . THR A 1 176 ? 16.811 -35.444 39.129 1.00 45.69 176 THR A C 1
ATOM 1342 O O . THR A 1 176 ? 16.685 -34.468 38.405 1.00 45.69 176 THR A O 1
ATOM 1345 N N . GLN A 1 177 ? 17.916 -35.574 39.864 1.00 45.56 177 GLN A N 1
ATOM 1346 C CA . GLN A 1 177 ? 19.054 -36.475 39.613 1.00 45.56 177 GLN A CA 1
ATOM 1347 C C . GLN A 1 177 ? 20.032 -35.887 38.588 1.00 45.56 177 GLN A C 1
ATOM 1349 O O . GLN A 1 177 ? 19.778 -35.905 37.390 1.00 45.56 177 GLN A O 1
ATOM 1354 N N . GLU A 1 178 ? 21.138 -35.361 39.124 1.00 57.44 178 GLU A N 1
ATOM 1355 C CA . GLU A 1 178 ? 22.365 -35.034 38.402 1.00 57.44 178 GLU A CA 1
ATOM 1356 C C . GLU A 1 178 ? 22.915 -36.296 37.734 1.00 57.44 178 GLU A C 1
ATOM 1358 O O . GLU A 1 178 ? 23.098 -37.328 38.386 1.00 57.44 178 GLU A O 1
ATOM 1363 N N . VAL A 1 179 ? 23.168 -36.189 36.433 1.00 48.97 179 VAL A N 1
ATOM 1364 C CA . VAL A 1 179 ? 24.066 -37.071 35.699 1.00 48.97 179 VAL A CA 1
ATOM 1365 C C . VAL A 1 179 ? 25.351 -36.279 35.505 1.00 48.97 179 VAL A C 1
ATOM 1367 O O . VAL A 1 179 ? 25.347 -35.192 34.936 1.00 48.97 179 VAL A O 1
ATOM 1370 N N . GLU A 1 180 ? 26.415 -36.820 36.078 1.00 58.72 180 GLU A N 1
ATOM 1371 C CA . GLU A 1 180 ? 27.796 -36.379 35.953 1.00 58.72 180 GLU A CA 1
ATOM 1372 C C . GLU A 1 180 ? 28.269 -36.735 34.535 1.00 58.72 180 GLU A C 1
ATOM 1374 O O . GLU A 1 180 ? 28.338 -37.913 34.184 1.00 58.72 180 GLU A O 1
ATOM 1379 N N . GLU A 1 181 ? 28.515 -35.723 33.701 1.00 56.91 181 GLU A N 1
ATOM 1380 C CA . GLU A 1 181 ? 29.031 -35.893 32.341 1.00 56.91 181 GLU A CA 1
ATOM 1381 C C . GLU A 1 181 ? 30.495 -35.427 32.298 1.00 56.91 181 GLU A C 1
ATOM 1383 O O . GLU A 1 181 ? 30.844 -34.342 32.770 1.00 56.91 181 GLU A O 1
ATOM 1388 N N . GLU A 1 182 ? 31.365 -36.311 31.807 1.00 56.94 182 GLU A N 1
ATOM 1389 C CA . GLU A 1 182 ? 32.814 -36.139 31.743 1.00 56.94 182 GLU A CA 1
ATOM 1390 C C . GLU A 1 182 ? 33.222 -34.937 30.880 1.00 56.94 182 GLU A C 1
ATOM 1392 O O . GLU A 1 182 ? 32.878 -34.824 29.705 1.00 56.94 182 GLU A O 1
ATOM 1397 N N . VAL A 1 183 ? 34.059 -34.076 31.461 1.00 49.09 183 VAL A N 1
ATOM 1398 C CA . VAL A 1 183 ? 34.722 -32.960 30.783 1.00 49.09 183 VAL A CA 1
ATOM 1399 C C . VAL A 1 183 ? 35.825 -33.497 29.867 1.00 49.09 183 VAL A C 1
ATOM 1401 O O . VAL A 1 183 ? 36.949 -33.761 30.303 1.00 49.09 183 VAL A O 1
ATOM 1404 N N . VAL A 1 184 ? 35.521 -33.618 28.575 1.00 57.00 184 VAL A N 1
ATOM 1405 C CA . VAL A 1 184 ? 36.530 -33.747 27.518 1.00 57.00 184 VAL A CA 1
ATOM 1406 C C . VAL A 1 184 ? 37.070 -32.350 27.214 1.00 57.00 184 VAL A C 1
ATOM 1408 O O . VAL A 1 184 ? 36.335 -31.457 26.803 1.00 57.00 184 VAL A O 1
ATOM 1411 N N . LYS A 1 185 ? 38.368 -32.144 27.455 1.00 54.72 185 LYS A N 1
ATOM 1412 C CA . LYS A 1 185 ? 39.068 -30.895 27.133 1.00 54.72 185 LYS A CA 1
ATOM 1413 C C . LYS A 1 185 ? 39.228 -30.757 25.620 1.00 54.72 185 LYS A C 1
ATOM 1415 O O . LYS A 1 185 ? 40.072 -31.427 25.026 1.00 54.72 185 LYS A O 1
ATOM 1420 N N . GLU A 1 186 ? 38.442 -29.867 25.035 1.00 67.94 186 GLU A N 1
ATOM 1421 C CA . GLU A 1 186 ? 38.635 -29.345 23.686 1.00 67.94 186 GLU A CA 1
ATOM 1422 C C . GLU A 1 186 ? 39.748 -28.273 23.706 1.00 67.94 186 GLU A C 1
ATOM 1424 O O . GLU A 1 186 ? 39.823 -27.494 24.662 1.00 67.94 186 GLU A O 1
ATOM 1429 N N . PRO A 1 187 ? 40.683 -28.261 22.739 1.00 55.16 187 PRO A N 1
ATOM 1430 C CA . PRO A 1 187 ? 41.760 -27.277 22.714 1.00 55.16 187 PRO A CA 1
ATOM 1431 C C . PRO A 1 187 ? 41.233 -25.883 22.340 1.00 55.16 187 PRO A C 1
ATOM 1433 O O . PRO A 1 187 ? 40.558 -25.732 21.327 1.00 55.16 187 PRO A O 1
ATOM 1436 N N . GLU A 1 188 ? 41.602 -24.865 23.129 1.00 57.03 188 GLU A N 1
ATOM 1437 C CA . GLU A 1 188 ? 41.456 -23.444 22.780 1.00 57.03 188 GLU A CA 1
ATOM 1438 C C . GLU A 1 188 ? 42.132 -23.172 21.428 1.00 57.03 188 GLU A C 1
ATOM 1440 O O . GLU A 1 188 ? 43.360 -23.101 21.322 1.00 57.03 188 GLU A O 1
ATOM 1445 N N . ILE A 1 189 ? 41.318 -23.013 20.388 1.00 52.91 189 ILE A N 1
ATOM 1446 C CA . ILE A 1 189 ? 41.712 -22.338 19.157 1.00 52.91 189 ILE A CA 1
ATOM 1447 C C . ILE A 1 189 ? 41.401 -20.865 19.395 1.00 52.91 189 ILE A C 1
ATOM 1449 O O . ILE A 1 189 ? 40.251 -20.503 19.624 1.00 52.91 189 ILE A O 1
ATOM 1453 N N . ALA A 1 190 ? 42.438 -20.029 19.392 1.00 57.03 190 ALA A N 1
ATOM 1454 C CA . ALA A 1 190 ? 42.288 -18.586 19.462 1.00 57.03 190 ALA A CA 1
ATOM 1455 C C . ALA A 1 190 ? 41.446 -18.113 18.266 1.00 57.03 190 ALA A C 1
ATOM 1457 O O . ALA A 1 190 ? 41.912 -18.159 17.126 1.00 57.03 190 ALA A O 1
ATOM 1458 N N . GLU A 1 191 ? 40.205 -17.702 18.530 1.00 58.06 191 GLU A N 1
ATOM 1459 C CA . GLU A 1 191 ? 39.395 -16.956 17.574 1.00 58.06 191 GLU A CA 1
ATOM 1460 C C . GLU A 1 191 ? 40.083 -15.614 17.328 1.00 58.06 191 GLU A C 1
ATOM 1462 O O . GLU A 1 191 ? 40.159 -14.741 18.192 1.00 58.06 191 GLU A O 1
ATOM 1467 N N . GLU A 1 192 ? 40.653 -15.481 16.137 1.00 61.38 192 GLU A N 1
ATOM 1468 C CA . GLU A 1 192 ? 41.115 -14.211 15.608 1.00 61.38 192 GLU A CA 1
ATOM 1469 C C . GLU A 1 192 ? 39.862 -13.364 15.345 1.00 61.38 192 GLU A C 1
ATOM 1471 O O . GLU A 1 192 ? 39.127 -13.611 14.387 1.00 61.38 192 GLU A O 1
ATOM 1476 N N . GLU A 1 193 ? 39.564 -12.424 16.249 1.00 59.59 193 GLU A N 1
ATOM 1477 C CA . GLU A 1 193 ? 38.442 -11.497 16.103 1.00 59.59 193 GLU A CA 1
ATOM 1478 C C . GLU A 1 193 ? 38.569 -10.779 14.755 1.00 59.59 193 GLU A C 1
ATOM 1480 O O . GLU A 1 193 ? 39.425 -9.909 14.565 1.00 59.59 193 GLU A O 1
ATOM 1485 N N . LYS A 1 194 ? 37.719 -11.152 13.791 1.00 63.81 194 LYS A N 1
ATOM 1486 C CA . LYS A 1 194 ? 37.563 -10.398 12.549 1.00 63.81 194 LYS A CA 1
ATOM 1487 C C . LYS A 1 194 ? 37.072 -9.002 12.918 1.00 63.81 194 LYS A C 1
ATOM 1489 O O . LYS A 1 194 ? 35.884 -8.795 13.151 1.00 63.81 194 LYS A O 1
ATOM 1494 N N . GLN A 1 195 ? 37.990 -8.042 12.960 1.00 70.19 195 GLN A N 1
ATOM 1495 C CA . GLN A 1 195 ? 37.638 -6.631 12.953 1.00 70.19 195 GLN A CA 1
ATOM 1496 C C . GLN A 1 195 ? 36.977 -6.331 11.614 1.00 70.19 195 GLN A C 1
ATOM 1498 O O . GLN A 1 195 ? 37.652 -6.248 10.591 1.00 70.19 195 GLN A O 1
ATOM 1503 N N . CYS A 1 196 ? 35.656 -6.218 11.626 1.00 76.88 196 CYS A N 1
ATOM 1504 C CA . CYS A 1 196 ? 34.915 -5.772 10.465 1.00 76.88 196 CYS A CA 1
ATOM 1505 C C . CYS A 1 196 ? 34.933 -4.230 10.422 1.00 76.88 196 CYS A C 1
ATOM 1507 O O . CYS A 1 196 ? 35.048 -3.550 11.449 1.00 76.88 196 CYS A O 1
ATOM 1509 N N . SER A 1 197 ? 34.888 -3.676 9.219 1.00 81.69 197 SER A N 1
ATOM 1510 C CA . SER A 1 197 ? 34.963 -2.250 8.936 1.00 81.69 197 SER A CA 1
ATOM 1511 C C . SER A 1 197 ? 33.629 -1.736 8.400 1.00 81.69 197 SER A C 1
ATOM 1513 O O . SER A 1 197 ? 33.009 -2.333 7.522 1.00 81.69 197 SER A O 1
ATOM 1515 N N . TYR A 1 198 ? 33.192 -0.590 8.915 1.00 81.25 198 TYR A N 1
ATOM 1516 C CA . TYR A 1 198 ? 32.028 0.127 8.402 1.00 81.25 198 TYR A CA 1
ATOM 1517 C C . TYR A 1 198 ? 32.513 1.310 7.568 1.00 81.25 198 TYR A C 1
ATOM 1519 O O . TYR A 1 198 ? 33.321 2.112 8.041 1.00 81.25 198 TYR A O 1
ATOM 1527 N N . SER A 1 199 ? 32.005 1.445 6.347 1.00 85.75 199 SER A N 1
ATOM 1528 C CA . SER A 1 199 ? 32.289 2.584 5.476 1.00 85.75 199 SER A CA 1
ATOM 1529 C C . SER A 1 199 ? 30.973 3.026 4.857 1.00 85.75 199 SER A C 1
ATOM 1531 O O . SER A 1 199 ? 30.407 2.313 4.041 1.00 85.75 199 SER A O 1
ATOM 1533 N N . LEU A 1 200 ? 30.443 4.164 5.299 1.00 85.56 200 LEU A N 1
ATOM 1534 C CA . LEU A 1 200 ? 29.149 4.677 4.854 1.00 85.56 200 LEU A CA 1
ATOM 1535 C C . LEU A 1 200 ? 29.345 5.842 3.890 1.00 85.56 200 LEU A C 1
ATOM 1537 O O . LEU A 1 200 ? 30.008 6.826 4.230 1.00 85.56 200 LEU A O 1
ATOM 1541 N N . SER A 1 201 ? 28.714 5.759 2.724 1.00 83.56 201 SER A N 1
ATOM 1542 C CA . SER A 1 201 ? 28.626 6.851 1.759 1.00 83.56 201 SER A CA 1
ATOM 1543 C C . SER A 1 201 ? 27.162 7.223 1.500 1.00 83.56 201 SER A C 1
ATOM 1545 O O . SER A 1 201 ? 26.265 6.380 1.533 1.00 83.56 201 SER A O 1
ATOM 1547 N N . VAL A 1 202 ? 26.901 8.521 1.314 1.00 83.75 202 VAL A N 1
ATOM 1548 C CA . VAL A 1 202 ? 25.557 9.059 1.055 1.00 83.75 202 VAL A CA 1
ATOM 1549 C C . VAL A 1 202 ? 25.574 9.769 -0.291 1.00 83.75 202 VAL A C 1
ATOM 1551 O O . VAL A 1 202 ? 26.316 10.732 -0.478 1.00 83.75 202 VAL A O 1
ATOM 1554 N N . GLU A 1 203 ? 24.747 9.300 -1.221 1.00 83.81 203 GLU A N 1
ATOM 1555 C CA . GLU A 1 203 ? 24.576 9.894 -2.545 1.00 83.81 203 GLU A CA 1
ATOM 1556 C C . GLU A 1 203 ? 23.283 10.715 -2.578 1.00 83.81 203 GLU A C 1
ATOM 1558 O O . GLU A 1 203 ? 22.185 10.179 -2.416 1.00 83.81 203 GLU A O 1
ATOM 1563 N N . LEU A 1 204 ? 23.425 12.028 -2.781 1.00 81.44 204 LEU A N 1
ATOM 1564 C CA . LEU A 1 204 ? 22.323 12.975 -2.970 1.00 81.44 204 LEU A CA 1
ATOM 1565 C C . LEU A 1 204 ? 22.280 13.443 -4.436 1.00 81.44 204 LEU A C 1
ATOM 1567 O O . LEU A 1 204 ? 23.325 13.473 -5.092 1.00 81.44 204 LEU A O 1
ATOM 1571 N N . PRO A 1 205 ? 21.107 13.837 -4.966 1.00 76.38 205 PRO A N 1
ATOM 1572 C CA . PRO A 1 205 ? 21.005 14.387 -6.314 1.00 76.38 205 PRO A CA 1
ATOM 1573 C C . PRO A 1 205 ? 21.832 15.673 -6.458 1.00 76.38 205 PRO A C 1
ATOM 1575 O O . PRO A 1 205 ? 21.961 16.453 -5.516 1.00 76.38 205 PRO A O 1
ATOM 1578 N N . GLU A 1 206 ? 22.341 15.938 -7.668 1.00 67.50 206 GLU A N 1
ATOM 1579 C CA . GLU A 1 206 ? 23.185 17.115 -7.958 1.00 67.50 206 GLU A CA 1
ATOM 1580 C C . GLU A 1 206 ? 22.514 18.459 -7.626 1.00 67.50 206 GLU A C 1
ATOM 1582 O O . GLU A 1 206 ? 23.191 19.475 -7.460 1.00 67.50 206 GLU A O 1
ATOM 1587 N N . LYS A 1 207 ? 21.178 18.487 -7.553 1.00 65.88 207 LYS A N 1
ATOM 1588 C CA . LYS A 1 207 ? 20.395 19.667 -7.194 1.00 65.88 207 LYS A CA 1
ATOM 1589 C C . LYS A 1 207 ? 19.388 19.296 -6.124 1.00 65.88 207 LYS A C 1
ATOM 1591 O O . LYS A 1 207 ? 18.480 18.508 -6.372 1.00 65.88 207 LYS A O 1
ATOM 1596 N N . VAL A 1 208 ? 19.542 19.915 -4.962 1.00 62.84 208 VAL A N 1
ATOM 1597 C CA . VAL A 1 208 ? 18.606 19.798 -3.850 1.00 62.84 208 VAL A CA 1
ATOM 1598 C C . VAL A 1 208 ? 17.830 21.109 -3.751 1.00 62.84 208 VAL A C 1
ATOM 1600 O O . VAL A 1 208 ? 18.423 22.173 -3.572 1.00 62.84 208 VAL A O 1
ATOM 1603 N N . SER A 1 209 ? 16.514 21.034 -3.947 1.00 61.31 209 SER A N 1
ATOM 1604 C CA . SER A 1 209 ? 15.569 22.146 -3.813 1.00 61.31 209 SER A CA 1
ATOM 1605 C C . SER A 1 209 ? 14.799 21.949 -2.513 1.00 61.31 209 SER A C 1
ATOM 1607 O O . SER A 1 209 ? 14.236 20.882 -2.300 1.00 61.31 209 SER A O 1
ATOM 1609 N N . PHE A 1 210 ? 14.800 22.961 -1.646 1.00 62.09 210 PHE A N 1
ATOM 1610 C CA . PHE A 1 210 ? 14.058 22.970 -0.380 1.00 62.09 210 PHE A CA 1
ATOM 1611 C C . PHE A 1 210 ? 12.871 23.935 -0.477 1.00 62.09 210 PHE A C 1
ATOM 1613 O O . PHE A 1 210 ? 12.704 24.831 0.344 1.00 62.09 210 PHE A O 1
ATOM 1620 N N . VAL A 1 211 ? 12.084 23.820 -1.546 1.00 62.81 211 VAL A N 1
ATOM 1621 C CA . VAL A 1 211 ? 10.759 24.452 -1.592 1.00 62.81 211 VAL A CA 1
ATOM 1622 C C . VAL A 1 211 ? 9.828 23.586 -0.738 1.00 62.81 211 VAL A C 1
ATOM 1624 O O . VAL A 1 211 ? 10.002 22.372 -0.729 1.00 62.81 211 VAL A O 1
ATOM 1627 N N . GLU A 1 212 ? 8.872 24.194 -0.026 1.00 54.22 212 GLU A N 1
ATOM 1628 C CA . GLU A 1 212 ? 8.045 23.622 1.067 1.00 54.22 212 GLU A CA 1
ATOM 1629 C C . GLU A 1 212 ? 7.327 22.273 0.783 1.00 54.22 212 GLU A C 1
ATOM 1631 O O . GLU A 1 212 ? 6.666 21.733 1.667 1.00 54.22 212 GLU A O 1
ATOM 1636 N N . THR A 1 213 ? 7.453 21.690 -0.413 1.00 50.59 213 THR A N 1
ATOM 1637 C CA . THR A 1 213 ? 6.842 20.411 -0.815 1.00 50.59 213 THR A CA 1
ATOM 1638 C C . THR A 1 213 ? 7.798 19.403 -1.465 1.00 50.59 213 THR A C 1
ATOM 1640 O O . THR A 1 213 ? 7.358 18.314 -1.833 1.00 50.59 213 THR A O 1
ATOM 1643 N N . ASP A 1 214 ? 9.080 19.728 -1.650 1.00 59.00 214 ASP A N 1
ATOM 1644 C CA . ASP A 1 214 ? 10.009 18.847 -2.364 1.00 59.00 214 ASP A CA 1
ATOM 1645 C C . ASP A 1 214 ? 10.600 17.791 -1.416 1.00 59.00 214 ASP A C 1
ATOM 1647 O O . ASP A 1 214 ? 11.264 18.101 -0.426 1.00 59.00 214 ASP A O 1
ATOM 1651 N N . THR A 1 215 ? 10.376 16.513 -1.732 1.00 63.03 215 THR A N 1
ATOM 1652 C CA . THR A 1 215 ? 11.042 15.396 -1.047 1.00 63.03 215 THR A CA 1
ATOM 1653 C C . THR A 1 215 ? 12.382 15.124 -1.719 1.00 63.03 215 THR A C 1
ATOM 1655 O O . THR A 1 215 ? 12.455 14.961 -2.937 1.00 63.03 215 THR A O 1
ATOM 1658 N N . VAL A 1 216 ? 13.448 15.053 -0.925 1.00 69.81 216 VAL A N 1
ATOM 1659 C CA . VAL A 1 216 ? 14.799 14.752 -1.409 1.00 69.81 216 VAL A CA 1
ATOM 1660 C C . VAL A 1 216 ? 15.123 13.309 -1.053 1.00 69.81 216 VAL A C 1
ATOM 1662 O O . VAL A 1 216 ? 15.288 12.974 0.119 1.00 69.81 216 VAL A O 1
ATOM 1665 N N . SER A 1 217 ? 15.218 12.454 -2.066 1.00 74.69 217 SER A N 1
ATOM 1666 C CA . SER A 1 217 ? 15.643 11.063 -1.905 1.00 74.69 217 SER A CA 1
ATOM 1667 C C . SER A 1 217 ? 17.157 10.949 -2.083 1.00 74.69 217 SER A C 1
ATOM 1669 O O . SER A 1 217 ? 17.734 11.587 -2.964 1.00 74.69 217 SER A O 1
ATOM 1671 N N . GLY A 1 218 ? 17.796 10.123 -1.260 1.00 80.25 218 GLY A N 1
ATOM 1672 C CA . GLY A 1 218 ? 19.216 9.795 -1.357 1.00 80.25 218 GLY A CA 1
ATOM 1673 C C . GLY A 1 218 ? 19.451 8.314 -1.094 1.00 80.25 218 GLY A C 1
ATOM 1674 O O . GLY A 1 218 ? 18.605 7.647 -0.500 1.00 80.25 218 GLY A O 1
ATOM 1675 N N . VAL A 1 219 ? 20.597 7.805 -1.538 1.00 82.12 219 VAL A N 1
ATOM 1676 C CA . VAL A 1 219 ? 20.995 6.408 -1.321 1.00 82.12 219 VAL A CA 1
ATOM 1677 C C . VAL A 1 219 ? 22.096 6.369 -0.271 1.00 82.12 219 VAL A C 1
ATOM 1679 O O . VAL A 1 219 ? 23.086 7.092 -0.380 1.00 82.12 219 VAL A O 1
ATOM 1682 N N . ILE A 1 220 ? 21.929 5.518 0.741 1.00 82.81 220 ILE A N 1
ATOM 1683 C CA . ILE A 1 220 ? 22.985 5.195 1.702 1.00 82.81 220 ILE A CA 1
ATOM 1684 C C . ILE A 1 220 ? 23.622 3.888 1.248 1.00 82.81 220 ILE A C 1
ATOM 1686 O O . ILE A 1 220 ? 22.927 2.883 1.105 1.00 82.81 220 ILE A O 1
ATOM 1690 N N . LYS A 1 221 ? 24.935 3.895 1.037 1.00 86.69 221 LYS A N 1
ATOM 1691 C CA . LYS A 1 221 ? 25.708 2.696 0.714 1.00 86.69 221 LYS A CA 1
ATOM 1692 C C . LYS A 1 221 ? 26.625 2.356 1.877 1.00 86.69 221 LYS A C 1
ATOM 1694 O O . LYS A 1 221 ? 27.243 3.240 2.469 1.00 86.69 221 LYS A O 1
ATOM 1699 N N . ASN A 1 222 ? 26.690 1.069 2.196 1.00 87.38 222 ASN A N 1
ATOM 1700 C CA . ASN A 1 222 ? 27.712 0.509 3.063 1.00 87.38 222 ASN A CA 1
ATOM 1701 C C . ASN A 1 222 ? 28.774 -0.147 2.182 1.00 87.38 222 ASN A C 1
ATOM 1703 O O . ASN A 1 222 ? 28.557 -1.228 1.647 1.00 87.38 222 ASN A O 1
ATOM 1707 N N . ASP A 1 223 ? 29.899 0.534 2.021 1.00 87.69 223 ASP A N 1
ATOM 1708 C CA . ASP A 1 223 ? 31.096 0.043 1.340 1.00 87.69 223 ASP A CA 1
ATOM 1709 C C . ASP A 1 223 ? 31.991 -0.790 2.287 1.00 87.69 223 ASP A C 1
ATOM 1711 O O . ASP A 1 223 ? 33.100 -1.180 1.920 1.00 87.69 223 ASP A O 1
ATOM 1715 N N . GLY A 1 224 ? 31.539 -1.003 3.529 1.00 86.06 224 GLY A N 1
ATOM 1716 C CA . GLY A 1 224 ? 32.167 -1.872 4.518 1.00 86.06 224 GLY A CA 1
ATOM 1717 C C . GLY A 1 224 ? 31.842 -3.355 4.320 1.00 86.06 224 GLY A C 1
ATOM 1718 O O . GLY A 1 224 ? 31.062 -3.740 3.453 1.00 86.06 224 GLY A O 1
ATOM 1719 N N . ASP A 1 225 ? 32.448 -4.194 5.152 1.00 85.12 225 ASP A N 1
ATOM 1720 C CA . ASP A 1 225 ? 32.327 -5.657 5.118 1.00 85.12 225 ASP A CA 1
ATOM 1721 C C . ASP A 1 225 ? 31.460 -6.230 6.253 1.00 85.12 225 ASP A C 1
ATOM 1723 O O . ASP A 1 225 ? 31.281 -7.445 6.336 1.00 85.12 225 ASP A O 1
ATOM 1727 N N . CYS A 1 226 ? 30.909 -5.369 7.113 1.00 84.62 226 CYS A N 1
ATOM 1728 C CA . CYS A 1 226 ? 29.904 -5.742 8.108 1.00 84.62 226 CYS A CA 1
ATOM 1729 C C . CYS A 1 226 ? 28.485 -5.493 7.585 1.00 84.62 226 CYS A C 1
ATOM 1731 O O . CYS A 1 226 ? 28.247 -4.495 6.904 1.00 84.62 226 CYS A O 1
ATOM 1733 N N . ASP A 1 227 ? 27.521 -6.293 8.030 1.00 84.56 227 ASP A N 1
ATOM 1734 C CA . ASP A 1 227 ? 26.102 -5.969 7.887 1.00 84.56 227 ASP A CA 1
ATOM 1735 C C . ASP A 1 227 ? 25.703 -4.812 8.821 1.00 84.56 227 ASP A C 1
ATOM 1737 O O . ASP A 1 227 ? 26.271 -4.622 9.899 1.00 84.56 227 ASP A O 1
ATOM 1741 N N . LEU A 1 228 ? 24.725 -4.008 8.398 1.00 80.75 228 LEU A N 1
ATOM 1742 C CA . LEU A 1 228 ? 24.179 -2.918 9.205 1.00 80.75 228 LEU A CA 1
ATOM 1743 C C . LEU A 1 228 ? 22.826 -3.323 9.775 1.00 80.75 228 LEU A C 1
ATOM 1745 O O . LEU A 1 228 ? 21.836 -3.361 9.051 1.00 80.75 228 LEU A O 1
ATOM 1749 N N . ASP A 1 229 ? 22.766 -3.520 11.088 1.00 78.69 229 ASP A N 1
ATOM 1750 C CA . ASP A 1 229 ? 21.503 -3.828 11.771 1.00 78.69 229 ASP A CA 1
ATOM 1751 C C . ASP A 1 229 ? 20.561 -2.616 11.830 1.00 78.69 229 ASP A C 1
ATOM 1753 O O . ASP A 1 229 ? 19.337 -2.750 11.862 1.00 78.69 229 ASP A O 1
ATOM 1757 N N . LYS A 1 230 ? 21.122 -1.400 11.897 1.00 80.69 230 LYS A N 1
ATOM 1758 C CA . LYS A 1 230 ? 20.347 -0.162 12.007 1.00 80.69 230 LYS A CA 1
ATOM 1759 C C . LYS A 1 230 ? 21.118 1.044 11.495 1.00 80.69 230 LYS A C 1
ATOM 1761 O O . LYS A 1 230 ? 22.256 1.282 11.891 1.00 80.69 230 LYS A O 1
ATOM 1766 N N . VAL A 1 231 ? 20.439 1.881 10.716 1.00 79.31 231 VAL A N 1
ATOM 1767 C CA . VAL A 1 231 ? 20.943 3.188 10.285 1.00 79.31 231 VAL A CA 1
ATOM 1768 C C . VAL A 1 231 ? 20.004 4.275 10.798 1.00 79.31 231 VAL A C 1
ATOM 1770 O O . VAL A 1 231 ? 18.786 4.167 10.679 1.00 79.31 231 VAL A O 1
ATOM 1773 N N . SER A 1 232 ? 20.568 5.321 11.401 1.00 76.88 232 SER A N 1
ATOM 1774 C CA . SER A 1 232 ? 19.825 6.502 11.846 1.00 76.88 232 SER A CA 1
ATOM 1775 C C . SER A 1 232 ? 20.409 7.730 11.170 1.00 76.88 232 SER A C 1
ATOM 1777 O O . SER A 1 232 ? 21.591 8.024 11.332 1.00 76.88 232 SER A O 1
ATOM 1779 N N . LEU A 1 233 ? 19.568 8.464 10.450 1.00 76.31 233 LEU A N 1
ATOM 1780 C CA . LEU A 1 233 ? 19.911 9.753 9.868 1.00 76.31 233 LEU A CA 1
ATOM 1781 C C . LEU A 1 233 ? 19.298 10.867 10.711 1.00 76.31 233 LEU A C 1
ATOM 1783 O O . LEU A 1 233 ? 18.123 10.812 11.067 1.00 76.31 233 LEU A O 1
ATOM 1787 N N . SER A 1 234 ? 20.097 11.888 10.996 1.00 73.50 234 SER A N 1
ATOM 1788 C CA . SER A 1 234 ? 19.647 13.102 11.672 1.00 73.50 234 SER A CA 1
ATOM 1789 C C . SER A 1 234 ? 20.107 14.303 10.864 1.00 73.50 234 SER A C 1
ATOM 1791 O O . SER A 1 234 ? 21.283 14.398 10.510 1.00 73.50 234 SER A O 1
ATOM 1793 N N . LEU A 1 235 ? 19.192 15.228 10.583 1.00 72.62 235 LEU A N 1
ATOM 1794 C CA . LEU A 1 235 ? 19.540 16.492 9.945 1.00 72.62 235 LEU A CA 1
ATOM 1795 C C . LEU A 1 235 ? 20.255 17.398 10.949 1.00 72.62 235 LEU A C 1
ATOM 1797 O O . LEU A 1 235 ? 19.878 17.485 12.120 1.00 72.62 235 LEU A O 1
ATOM 1801 N N . HIS A 1 236 ? 21.302 18.073 10.482 1.00 76.19 236 HIS A N 1
ATOM 1802 C CA . HIS A 1 236 ? 21.976 19.085 11.282 1.00 76.19 236 HIS A CA 1
ATOM 1803 C C . HIS A 1 236 ? 21.043 20.285 11.498 1.00 76.19 236 HIS A C 1
ATOM 1805 O O . HIS A 1 236 ? 20.291 20.658 10.598 1.00 76.19 236 HIS A O 1
ATOM 1811 N N . LYS A 1 237 ? 21.128 20.919 12.673 1.00 67.12 237 LYS A N 1
ATOM 1812 C CA . LYS A 1 237 ? 20.228 22.006 13.095 1.00 67.12 237 LYS A CA 1
ATOM 1813 C C . LYS A 1 237 ? 20.147 23.161 12.088 1.00 67.12 237 LYS A C 1
ATOM 1815 O O . LYS A 1 237 ? 19.082 23.719 11.876 1.00 67.12 237 LYS A O 1
ATOM 1820 N N . GLU A 1 238 ? 21.258 23.468 11.427 1.00 68.50 238 GLU A N 1
ATOM 1821 C CA . GLU A 1 238 ? 21.335 24.532 10.416 1.00 68.50 238 GLU A CA 1
ATOM 1822 C C . GLU A 1 238 ? 20.483 24.256 9.166 1.00 68.50 238 GLU A C 1
ATOM 1824 O O . GLU A 1 238 ? 20.073 25.195 8.494 1.00 68.50 238 GLU A O 1
ATOM 1829 N N . LEU A 1 239 ? 20.196 22.985 8.861 1.00 61.94 239 LEU A N 1
ATOM 1830 C CA . LEU A 1 239 ? 19.268 22.600 7.793 1.00 61.94 239 LEU A CA 1
ATOM 1831 C C . LEU A 1 239 ? 17.819 22.569 8.284 1.00 61.94 239 LEU A C 1
ATOM 1833 O O . LEU A 1 239 ? 16.909 22.766 7.492 1.00 61.94 239 LEU A O 1
ATOM 1837 N N . THR A 1 240 ? 17.597 22.341 9.581 1.00 60.62 240 THR A N 1
ATOM 1838 C CA . THR A 1 240 ? 16.257 22.398 10.184 1.00 60.62 240 THR A CA 1
ATOM 1839 C C . THR A 1 240 ? 15.714 23.824 10.226 1.00 60.62 240 THR A C 1
ATOM 1841 O O . THR A 1 240 ? 14.518 24.007 10.082 1.00 60.62 240 THR A O 1
ATOM 1844 N N . ASP A 1 241 ? 16.583 24.828 10.375 1.00 59.81 241 ASP A N 1
ATOM 1845 C CA . ASP A 1 241 ? 16.187 26.245 10.385 1.00 59.81 241 ASP A CA 1
ATOM 1846 C C . ASP A 1 241 ? 15.852 26.794 8.973 1.00 59.81 241 ASP A C 1
ATOM 1848 O O . ASP A 1 241 ? 15.418 27.940 8.846 1.00 59.81 241 ASP A O 1
ATOM 1852 N N . LEU A 1 242 ? 16.081 26.001 7.915 1.00 55.94 242 LEU A N 1
ATOM 1853 C CA . LEU A 1 242 ? 15.779 26.335 6.513 1.00 55.94 242 LEU A CA 1
ATOM 1854 C C . LEU A 1 242 ? 14.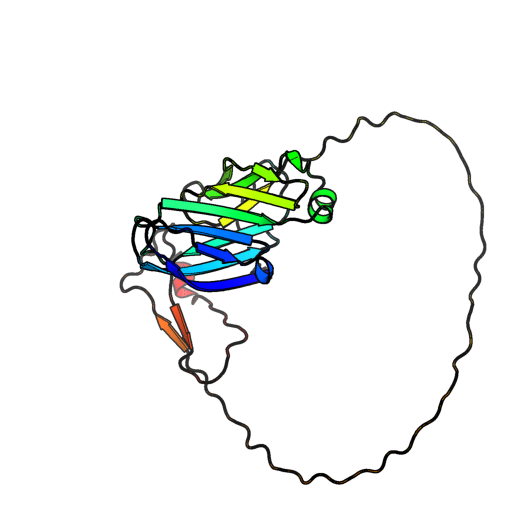464 25.721 6.000 1.00 55.94 242 LEU A C 1
ATOM 1856 O O . LEU A 1 242 ? 14.075 26.036 4.875 1.00 55.94 242 LEU A O 1
ATOM 1860 N N . VAL A 1 243 ? 13.818 24.856 6.791 1.00 54.12 243 VAL A N 1
ATOM 1861 C CA . VAL A 1 243 ? 12.542 24.183 6.484 1.00 54.12 243 VAL A CA 1
ATOM 1862 C C . VAL A 1 243 ? 11.426 24.761 7.346 1.00 54.12 243 VAL A C 1
ATOM 1864 O O . VAL A 1 243 ? 11.679 25.021 8.544 1.00 54.12 243 VAL A O 1
#

pLDDT: mean 79.86, std 19.04, range [31.95, 98.62]

Organism: NCBI:txid412755

=== Feature glossary ===
Each block in this record encodes a different view of the same protein. In brief:

Predicted aligned error. PAE(i, j) answers: if I align the predicted and true structures on residue i, how far off (in Å) do I expect residue j to be? A block-diagonal PAE matrix with low values on the blocks and high values off-diagonal is the signature of a multi-domain protein with confidently predicted domains but uncertain inter-domain orientation.

Contact-map, Ramachandran, and PAE plots. Plot images: a contact map (which residues are close in 3D, as an N×N binary i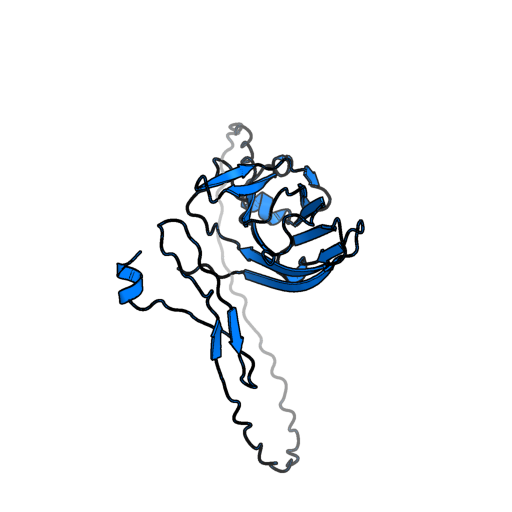mage), a Ramachandran scatter (backbone torsion angles, revealing secondary-structure composition at a glance), and — for AlphaFold structures — a PAE heatmap (pairwise prediction confidence).

Backbone torsions (φ/ψ). φ (phi) and ψ (psi) are the two rotatable backbone dihedrals per residue: φ is the C(i-1)–N–Cα–C torsion, ψ is the N–Cα–C–N(i+1) torsion, both in degrees on (−180°, 180°]. α-helical residues cluster near (−60°, −45°); β-strand residues near (−120°, +130°). A Ramachandran plot is simply a scatter of (φ, ψ) for every residue.

Foldseek 3Di. A 3Di character summarizes, for each residue, the relative orientation of the Cα frame of its nearest spatial neighbor. Because it encodes fold topology rather than chemistry, 3Di alignments detect remote structural similarity that sequence alignment misses.

Radius of gyration, Cα contacts, bounding box. Three whole-structure scalars: the radius of gyration (RMS distance of Cα from centroid, in Å), the count of Cα–Cα contacts (pairs closer than 8 Å and separated by more than four residues in sequence — i.e. tertiary, not local, contacts), and the bounding-box dimensions. Together they distinguish compact globular folds from extended fibres or disordered chains.

Sequence. Sequence gives the chain of amino acids in standard one-letter code (A=alanine, C=cysteine, …, Y=tyrosine), read N→C. It is the only feature that is directly encoded by the gene; all structural features are derived from the folded form of this sequence.

mmCIF coordinates. Atomic coordinates in PDBx/mmCIF format — the same representation the Protein Data Bank distributes. Each line of the _atom_site loop places one backbone atom in Cartesian space (units: ångströms, origin: arbitrary).

Secondary structure (3-state, P-SEA). Three-state secondary structure (P-SEA) collapses the eight DSSP classes into helix (a), strand (b), and coil (c). P-SEA assigns these from Cα geometry alone — distances and angles — without requiring backbone oxygens, so it works on any Cα trace.

InterPro / GO / CATH / organism. Functional annotations link the protein to curated databases. InterPro entries identify conserved domains and families by matching the sequence against member-database signatures (Pfam, PROSITE, CDD, …). Gene Ontology (GO) terms describe molecular function, biological process, and cellular component in a controlled vocabulary. CATH places the structure in a hierarchical fold classification (Class/Architecture/Topology/Homologous-superfamily). The organism is the source species.

B-factor. B-factor (Debye–Waller factor) reflects atomic displacement in the crystal lattice. It is an experimental observable (units Å²), not a prediction; low values mean the atom is pinned down, high values mean it moves or is heterogeneous across the crystal.

Rendered structure images. Structure images are PyMOL renders from six orthogonal camera directions. Cartoon representation draws helices as coils and strands as arrows; sticks shows the backbone as bonds; surface shows the solvent-excluded envelope. Rainbow coloring maps sequence position to hue (blue→red, N→C); chain coloring assigns a distinct color per polypeptide.

Solvent-accessible surface area. Solvent-accessible surface area (SASA) is the area in Å² traced out by the centre of a 1.4 Å probe sphere (a water molecule) rolled over the protein's van der Waals surface (Shrake–Rupley / Lee–Richards construction). Buried residues have near-zero SASA; fully exposed residues can exceed 200 Å². The total SASA scales roughly with the number of surface residues.

Secondary structure (8-state, DSSP). The SS8 string is DSSP's per-residue secondary-structure call. α-helix (H) means an i→i+4 H-bond ladder; β-strand (E) means the residue participates in a β-sheet; 3₁₀ (G) and π (I) are tighter and wider helices; T/S are turns/bends; '-' is loop.

pLDDT. For AlphaFold models, the B-factor field carries pLDDT — the model's own estimate of local accuracy on a 0–100 scale. Regions with pLDDT<50 should be treated as essentially unmodeled; they often correspond to intrinsically disordered segments.

Nearest PDB structures. Nearest PDB neighbors are the top structural matches found by Foldseek when searching this structure against the entire Protein Data Bank. Each hit reports a TM-score (0 to 1; >0.5 almost always implies the same fold) and an E-value. These are *structural* homologs — they may share no detectable sequence similarity.